Protein AF-A0A5K0YF70-F1 (afdb_monomer_lite)

Structure (mmCIF, N/CA/C/O backbone):
data_AF-A0A5K0YF70-F1
#
_entry.id   AF-A0A5K0YF70-F1
#
loop_
_atom_site.group_PDB
_atom_site.id
_atom_site.type_symbol
_atom_site.label_atom_id
_atom_site.label_alt_id
_atom_site.label_comp_id
_atom_site.label_asym_id
_atom_site.label_entity_id
_atom_site.label_seq_id
_atom_site.pdbx_PDB_ins_code
_atom_site.Cartn_x
_atom_site.Cartn_y
_atom_site.Cartn_z
_atom_site.occupancy
_atom_site.B_iso_or_equiv
_atom_site.auth_seq_id
_atom_site.auth_comp_id
_atom_site.auth_asym_id
_atom_site.auth_atom_id
_atom_site.pdbx_PDB_model_num
ATOM 1 N N . PRO A 1 1 ? 53.504 -24.078 66.516 1.00 44.03 1 PRO A N 1
ATOM 2 C CA . PRO A 1 1 ? 52.427 -23.921 67.521 1.00 44.03 1 PRO A CA 1
ATOM 3 C C . PRO A 1 1 ? 51.133 -24.583 67.029 1.00 44.03 1 PRO A C 1
ATOM 5 O O . PRO A 1 1 ? 50.350 -24.009 66.281 1.00 44.03 1 PRO A O 1
ATOM 8 N N . SER A 1 2 ? 51.015 -25.853 67.391 1.00 37.25 2 SER A N 1
ATOM 9 C CA . SER A 1 2 ? 49.869 -26.746 67.250 1.00 37.25 2 SER A CA 1
ATOM 10 C C . SER A 1 2 ? 48.961 -26.683 68.490 1.00 37.25 2 SER A C 1
ATOM 12 O O . SER A 1 2 ? 49.403 -26.222 69.539 1.00 37.25 2 SER A O 1
ATOM 14 N N . SER A 1 3 ? 47.780 -27.304 68.371 1.00 40.88 3 SER A N 1
ATOM 15 C CA . SER A 1 3 ? 46.814 -27.699 69.422 1.00 40.88 3 SER A CA 1
ATOM 16 C C . SER A 1 3 ? 45.846 -26.617 69.921 1.00 40.88 3 SER A C 1
ATOM 18 O O . SER A 1 3 ? 46.266 -25.603 70.455 1.00 40.88 3 SER A O 1
ATOM 20 N N . ALA A 1 4 ? 44.540 -26.743 69.624 1.00 42.31 4 ALA A N 1
ATOM 21 C CA . ALA A 1 4 ? 43.529 -27.600 70.298 1.00 42.31 4 ALA A CA 1
ATOM 22 C C . ALA A 1 4 ? 43.023 -26.898 71.576 1.00 42.31 4 ALA A C 1
ATOM 24 O O . ALA A 1 4 ? 43.837 -26.495 72.391 1.00 42.31 4 ALA A O 1
ATOM 25 N N . ARG A 1 5 ? 41.730 -26.663 71.845 1.00 42.69 5 ARG A N 1
ATOM 26 C CA . ARG A 1 5 ? 40.559 -27.561 72.012 1.00 42.69 5 ARG A CA 1
ATOM 27 C C . ARG A 1 5 ? 39.463 -26.648 72.643 1.00 42.69 5 ARG A C 1
ATOM 29 O O . ARG A 1 5 ? 39.840 -25.744 73.377 1.00 42.69 5 ARG A O 1
ATOM 36 N N . ASN A 1 6 ? 38.152 -26.710 72.391 1.00 38.06 6 ASN A N 1
ATOM 37 C CA . ASN A 1 6 ? 37.151 -27.685 72.871 1.00 38.06 6 ASN A CA 1
ATOM 38 C C . ASN A 1 6 ? 35.741 -27.159 72.475 1.00 38.06 6 ASN A C 1
ATOM 40 O O . ASN A 1 6 ? 35.523 -25.954 72.555 1.00 38.06 6 ASN A O 1
ATOM 44 N N . SER A 1 7 ? 34.873 -28.001 71.884 1.00 41.41 7 SER A N 1
ATOM 45 C CA . SER A 1 7 ? 33.544 -28.493 72.358 1.00 41.41 7 SER A CA 1
ATOM 46 C C . SER A 1 7 ? 32.630 -27.464 73.061 1.00 41.41 7 SER A C 1
ATOM 48 O O . SER A 1 7 ? 33.101 -26.703 73.889 1.00 41.41 7 SER A O 1
ATOM 50 N N . VAL A 1 8 ? 31.324 -27.356 72.748 1.00 40.97 8 VAL A N 1
ATOM 51 C CA . VAL A 1 8 ? 30.220 -28.194 73.284 1.00 40.97 8 VAL A CA 1
ATOM 52 C C . VAL A 1 8 ? 28.929 -28.097 72.417 1.00 40.97 8 VAL A C 1
ATOM 54 O O . VAL A 1 8 ? 28.556 -27.023 71.965 1.00 40.97 8 VAL A O 1
ATOM 57 N N . SER A 1 9 ? 28.296 -29.262 72.228 1.00 39.53 9 SER A N 1
ATOM 58 C CA . SER A 1 9 ? 26.888 -29.691 72.023 1.00 39.53 9 SER A CA 1
ATOM 59 C C . SER A 1 9 ? 25.700 -28.749 71.665 1.00 39.53 9 SER A C 1
ATOM 61 O O . SER A 1 9 ? 25.534 -27.669 72.213 1.00 39.53 9 SER A O 1
ATOM 63 N N . SER A 1 10 ? 24.825 -29.320 70.812 1.00 42.44 10 SER A N 1
ATOM 64 C CA . SER A 1 10 ? 23.392 -29.138 70.410 1.00 42.44 10 SER A CA 1
ATOM 65 C C . SER A 1 10 ? 22.396 -28.523 71.440 1.00 42.44 10 SER A C 1
ATOM 67 O O . SER A 1 10 ? 22.766 -28.525 72.610 1.00 42.44 10 SER A O 1
ATOM 69 N N . PRO A 1 11 ? 21.120 -28.103 71.124 1.00 44.75 11 PRO A N 1
ATOM 70 C CA . PRO A 1 11 ? 20.150 -28.674 70.150 1.00 44.75 11 PRO A CA 1
ATOM 71 C C . PRO A 1 11 ? 19.134 -27.713 69.433 1.00 44.75 11 PRO A C 1
ATOM 73 O O . PRO A 1 11 ? 19.039 -26.520 69.691 1.00 44.75 11 PRO A O 1
ATOM 76 N N . ILE A 1 12 ? 18.369 -28.316 68.509 1.00 46.12 12 ILE A N 1
ATOM 77 C CA . ILE A 1 12 ? 16.980 -28.082 68.028 1.00 46.12 12 ILE A CA 1
ATOM 78 C C . ILE A 1 12 ? 16.164 -26.952 68.706 1.00 46.12 12 ILE A C 1
ATOM 80 O O . ILE A 1 12 ? 16.002 -26.988 69.917 1.00 46.12 12 ILE A O 1
ATOM 84 N N . ILE A 1 13 ? 15.523 -26.068 67.915 1.00 39.22 13 ILE A N 1
ATOM 85 C CA . ILE A 1 13 ? 14.089 -25.669 68.003 1.00 39.22 13 ILE A CA 1
ATOM 86 C C . ILE A 1 13 ? 13.759 -24.623 66.924 1.00 39.22 13 ILE A C 1
ATOM 88 O O . ILE A 1 13 ? 14.478 -23.649 66.714 1.00 39.22 13 ILE A O 1
ATOM 92 N N . GLY A 1 14 ? 12.665 -24.879 66.203 1.00 46.25 14 GLY A N 1
ATOM 93 C CA . GLY A 1 14 ? 12.257 -24.153 65.012 1.00 46.25 14 GLY A CA 1
ATOM 94 C C . GLY A 1 14 ? 11.753 -22.732 65.248 1.00 46.25 14 GLY A C 1
ATOM 95 O O . GLY A 1 14 ? 11.177 -22.390 66.278 1.00 46.25 14 GLY A O 1
ATOM 96 N N . ARG A 1 15 ? 11.884 -21.928 64.195 1.00 37.94 15 ARG A N 1
ATOM 97 C CA . ARG A 1 15 ? 11.028 -20.773 63.957 1.00 37.94 15 ARG A CA 1
ATOM 98 C C . ARG A 1 15 ? 10.419 -20.912 62.576 1.00 37.94 15 ARG A C 1
ATOM 100 O O . ARG A 1 15 ? 11.061 -20.692 61.557 1.00 37.94 15 ARG A O 1
ATOM 107 N N . ASN A 1 16 ? 9.159 -21.320 62.591 1.00 45.44 16 ASN A N 1
ATOM 108 C CA . ASN A 1 16 ? 8.239 -21.138 61.491 1.00 45.44 16 ASN A CA 1
ATOM 109 C C . ASN A 1 16 ? 8.025 -19.622 61.354 1.00 45.44 16 ASN A C 1
ATOM 111 O O . ASN A 1 16 ? 7.429 -19.003 62.236 1.00 45.44 16 ASN A O 1
ATOM 115 N N . SER A 1 17 ? 8.567 -19.005 60.309 1.00 41.03 17 SER A N 1
ATOM 116 C CA . SER A 1 17 ? 8.319 -17.599 59.988 1.00 41.03 17 SER A CA 1
ATOM 117 C C . SER A 1 17 ? 7.770 -17.504 58.573 1.00 41.03 17 SER A C 1
ATOM 119 O O . SER A 1 17 ? 8.506 -17.353 57.600 1.00 41.03 17 SER A O 1
ATOM 121 N N . SER A 1 18 ? 6.445 -17.612 58.496 1.00 49.16 18 SER A N 1
ATOM 122 C CA . SER A 1 18 ? 5.628 -17.106 57.402 1.00 49.16 18 SER A CA 1
ATOM 123 C C . SER A 1 18 ? 5.799 -15.597 57.300 1.00 49.16 18 SER A C 1
ATOM 125 O O . SER A 1 18 ? 5.244 -14.901 58.136 1.00 49.16 18 SER A O 1
ATOM 127 N N . TYR A 1 19 ? 6.495 -15.097 56.280 1.00 40.12 19 TYR A N 1
ATOM 128 C CA . TYR A 1 19 ? 6.258 -13.757 55.733 1.00 40.12 19 TYR A CA 1
ATOM 129 C C . TYR A 1 19 ? 6.660 -13.712 54.253 1.00 40.12 19 TYR A C 1
ATOM 131 O O . TYR A 1 19 ? 7.810 -13.947 53.899 1.00 40.12 19 TYR A O 1
ATOM 139 N N . GLY A 1 20 ? 5.682 -13.381 53.405 1.00 39.47 20 GLY A N 1
ATOM 140 C CA . GLY A 1 20 ? 5.889 -12.633 52.165 1.00 39.47 20 GLY A CA 1
ATOM 141 C C . GLY A 1 20 ? 6.470 -13.383 50.967 1.00 39.47 20 GLY A C 1
ATOM 142 O O . GLY A 1 20 ? 7.638 -13.211 50.635 1.00 39.47 20 GLY A O 1
ATOM 143 N N . ARG A 1 21 ? 5.624 -14.093 50.208 1.00 36.75 21 ARG A N 1
ATOM 144 C CA . ARG A 1 21 ? 5.856 -14.247 48.762 1.00 36.75 21 ARG A CA 1
ATOM 145 C C . ARG A 1 21 ? 5.046 -13.193 48.015 1.00 36.75 21 ARG A C 1
ATOM 147 O O . ARG A 1 21 ? 3.825 -13.281 47.951 1.00 36.75 21 ARG A O 1
ATOM 154 N N . SER A 1 22 ? 5.740 -12.203 47.465 1.00 38.59 22 SER A N 1
ATOM 155 C CA . SER A 1 22 ? 5.220 -11.317 46.424 1.00 38.59 22 SER A CA 1
ATOM 156 C C . SER A 1 22 ? 5.104 -12.091 45.091 1.00 38.59 22 SER A C 1
ATOM 158 O O . SER A 1 22 ? 5.961 -12.934 44.818 1.00 38.59 22 SER A O 1
ATOM 160 N N . PRO A 1 23 ? 4.091 -11.843 44.233 1.00 41.72 23 PRO A N 1
ATOM 161 C CA . PRO A 1 23 ? 3.900 -12.622 42.998 1.00 41.72 23 PRO A CA 1
ATOM 162 C C . PRO A 1 23 ? 4.756 -12.160 41.805 1.00 41.72 23 PRO A C 1
ATOM 164 O O . PRO A 1 23 ? 4.658 -12.723 40.719 1.00 41.72 23 PRO A O 1
ATOM 167 N N . TYR A 1 24 ? 5.591 -11.134 41.966 1.00 43.56 24 TYR A N 1
ATOM 168 C CA . TYR A 1 24 ? 6.266 -10.463 40.852 1.00 43.56 24 TYR A CA 1
ATOM 169 C C . TYR A 1 24 ? 7.744 -10.847 40.739 1.00 43.56 24 TYR A C 1
ATOM 171 O O . TYR A 1 24 ? 8.619 -10.006 40.915 1.00 43.56 24 TYR A O 1
ATOM 179 N N . SER A 1 25 ? 8.047 -12.110 40.433 1.00 46.12 25 SER A N 1
ATOM 180 C CA . SER A 1 25 ? 9.400 -12.490 39.989 1.00 46.12 25 SER A CA 1
ATOM 181 C C . SER A 1 25 ? 9.461 -13.861 39.313 1.00 46.12 25 SER A C 1
ATOM 183 O O . SER A 1 25 ? 10.073 -14.790 39.824 1.00 46.12 25 SER A O 1
ATOM 185 N N . ARG A 1 26 ? 8.888 -13.997 38.111 1.00 40.72 26 ARG A N 1
ATOM 186 C CA . ARG A 1 26 ? 9.391 -14.979 37.130 1.00 40.72 26 ARG A CA 1
ATOM 187 C C . ARG A 1 26 ? 9.328 -14.417 35.716 1.00 40.72 26 ARG A C 1
ATOM 189 O O . ARG A 1 26 ? 8.400 -14.671 34.957 1.00 40.72 26 ARG A O 1
ATOM 196 N N . ARG A 1 27 ? 10.357 -13.647 35.373 1.00 46.53 27 ARG A N 1
ATOM 197 C CA . ARG A 1 27 ? 10.817 -13.451 33.997 1.00 46.53 27 ARG A CA 1
ATOM 198 C C . ARG A 1 27 ? 12.292 -13.855 33.952 1.00 46.53 27 ARG A C 1
ATOM 200 O O . ARG A 1 27 ? 13.049 -13.419 34.809 1.00 46.53 27 ARG A O 1
ATOM 207 N N . LEU A 1 28 ? 12.632 -14.625 32.918 1.00 46.00 28 LEU A N 1
ATOM 208 C CA . LEU A 1 28 ? 13.968 -15.018 32.449 1.00 46.00 28 LEU A CA 1
ATOM 209 C C . LEU A 1 28 ? 14.767 -16.048 33.269 1.00 46.00 28 LEU A C 1
ATOM 211 O O . LEU A 1 28 ? 15.619 -15.695 34.073 1.00 46.00 28 LEU A O 1
ATOM 215 N N . SER A 1 29 ? 14.544 -17.315 32.920 1.00 42.62 29 SER A N 1
ATOM 216 C CA . SER A 1 29 ? 15.520 -18.413 32.768 1.00 42.62 29 SER A CA 1
ATOM 217 C C . SER A 1 29 ? 14.655 -19.631 32.401 1.00 42.62 29 SER A C 1
ATOM 219 O O . SER A 1 29 ? 13.794 -20.008 33.186 1.00 42.62 29 SER A O 1
ATOM 221 N N . ASP A 1 30 ? 14.608 -20.112 31.161 1.00 37.19 30 ASP A N 1
ATOM 222 C CA . ASP A 1 30 ? 15.697 -20.867 30.555 1.00 37.19 30 ASP A CA 1
ATOM 223 C C . ASP A 1 30 ? 15.666 -20.762 29.023 1.00 37.19 30 ASP A C 1
ATOM 225 O O . ASP A 1 30 ? 14.691 -21.120 28.364 1.00 37.19 30 ASP A O 1
ATOM 229 N N . PHE A 1 31 ? 16.776 -20.294 28.455 1.00 41.00 31 PHE A N 1
ATOM 230 C CA . PHE A 1 31 ? 17.187 -20.697 27.117 1.00 41.00 31 PHE A CA 1
ATOM 231 C C . PHE A 1 31 ? 17.739 -22.120 27.238 1.00 41.00 31 PHE A C 1
ATOM 233 O O . PHE A 1 31 ? 18.811 -22.316 27.806 1.00 41.00 31 PHE A O 1
ATOM 240 N N . SER A 1 32 ? 17.026 -23.103 26.696 1.00 32.50 32 SER A N 1
ATOM 241 C CA . SER A 1 32 ? 17.567 -24.434 26.431 1.00 32.50 32 SER A CA 1
ATOM 242 C C . SER A 1 32 ? 17.255 -24.787 24.979 1.00 32.50 32 SER A C 1
ATOM 244 O O . SER A 1 32 ? 16.101 -24.954 24.590 1.00 32.50 32 SER A O 1
ATOM 246 N N . ASN A 1 33 ? 18.312 -24.789 24.165 1.00 41.94 33 ASN A N 1
ATOM 247 C CA . ASN A 1 33 ? 18.344 -25.459 22.873 1.00 41.94 33 ASN A CA 1
ATOM 248 C C . ASN A 1 33 ? 18.494 -26.969 23.117 1.00 41.94 33 ASN A C 1
ATOM 250 O O . ASN A 1 33 ? 19.128 -27.355 24.095 1.00 41.94 33 ASN A O 1
ATOM 254 N N . SER A 1 34 ? 17.964 -27.752 22.172 1.00 42.25 34 SER A N 1
ATOM 255 C CA . SER A 1 34 ? 18.027 -29.217 22.022 1.00 42.25 34 SER A CA 1
ATOM 256 C C . SER A 1 34 ? 17.306 -30.063 23.076 1.00 42.25 34 SER A C 1
ATOM 258 O O . SER A 1 34 ? 17.827 -30.274 24.160 1.00 42.25 34 SER A O 1
ATOM 260 N N . ASP A 1 35 ? 16.137 -30.594 22.694 1.00 32.22 35 ASP A N 1
ATOM 261 C CA . ASP A 1 35 ? 15.922 -32.047 22.571 1.00 32.22 35 ASP A CA 1
ATOM 262 C C . ASP A 1 35 ? 14.612 -32.326 21.808 1.00 32.22 35 ASP A C 1
ATOM 264 O O . ASP A 1 35 ? 13.512 -32.377 22.359 1.00 32.22 35 ASP A O 1
ATOM 268 N N . PHE A 1 36 ? 14.728 -32.488 20.486 1.00 33.66 36 PHE A N 1
ATOM 269 C CA . PHE A 1 36 ? 13.655 -33.013 19.641 1.00 33.66 36 PHE A CA 1
ATOM 270 C C . PHE A 1 36 ? 13.675 -34.542 19.739 1.00 33.66 36 PHE A C 1
ATOM 272 O O . PHE A 1 36 ? 14.370 -35.219 18.982 1.00 33.66 36 PHE A O 1
ATOM 279 N N . SER A 1 37 ? 12.933 -35.089 20.702 1.00 36.97 37 SER A N 1
ATOM 280 C CA . SER A 1 37 ? 12.589 -36.510 20.698 1.00 36.97 37 SER A CA 1
ATOM 281 C C . SER A 1 37 ? 11.405 -36.725 19.753 1.00 36.97 37 SER A C 1
ATOM 283 O O . SER A 1 37 ? 10.310 -36.200 19.940 1.00 36.97 37 SER A O 1
ATOM 285 N N . LEU A 1 38 ? 11.659 -37.460 18.673 1.00 37.06 38 LEU A N 1
ATOM 286 C CA . LEU A 1 38 ? 10.683 -37.777 17.639 1.00 37.06 38 LEU A CA 1
ATOM 287 C C . LEU A 1 38 ? 9.937 -39.055 18.053 1.00 37.06 38 LEU A C 1
ATOM 289 O O . LEU A 1 38 ? 10.333 -40.159 17.687 1.00 37.06 38 LEU A O 1
ATOM 293 N N . SER A 1 39 ? 8.862 -38.914 18.830 1.00 34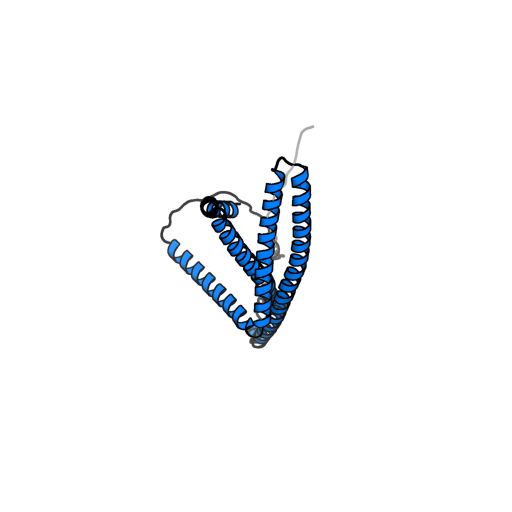.66 39 SER A N 1
ATOM 294 C CA . SER A 1 39 ? 7.859 -39.971 19.000 1.00 34.66 39 SER A CA 1
ATOM 295 C C . SER A 1 39 ? 6.735 -39.755 17.983 1.00 34.66 39 SER A C 1
ATOM 297 O O . SER A 1 39 ? 5.940 -38.821 18.094 1.00 34.66 39 SER A O 1
ATOM 299 N N . ILE A 1 40 ? 6.707 -40.599 16.947 1.00 44.28 40 ILE A N 1
ATOM 300 C CA . ILE A 1 40 ? 5.610 -40.680 15.973 1.00 44.28 40 ILE A CA 1
ATOM 301 C C . ILE A 1 40 ? 4.359 -41.173 16.705 1.00 44.28 40 ILE A C 1
ATOM 303 O O . ILE A 1 40 ? 4.155 -42.372 16.857 1.00 44.28 40 ILE A O 1
ATOM 307 N N . ASP A 1 41 ? 3.510 -40.235 17.120 1.00 35.00 41 ASP A N 1
ATOM 308 C CA . ASP A 1 41 ? 2.117 -40.497 17.477 1.00 35.00 41 ASP A CA 1
ATOM 309 C C . ASP A 1 41 ? 1.220 -39.993 16.341 1.00 35.00 41 ASP A C 1
ATOM 311 O O . ASP A 1 41 ? 0.818 -38.827 16.265 1.00 35.00 41 ASP A O 1
ATOM 315 N N . ALA A 1 42 ? 0.896 -40.905 15.423 1.00 42.91 42 ALA A N 1
ATOM 316 C CA . ALA A 1 42 ? 0.103 -40.672 14.214 1.00 42.91 42 ALA A CA 1
ATOM 317 C C . ALA A 1 42 ? -1.390 -40.345 14.469 1.00 42.91 42 ALA A C 1
ATOM 319 O O . ALA A 1 42 ? -2.207 -40.438 13.555 1.00 42.91 42 ALA A O 1
ATOM 320 N N . TYR A 1 43 ? -1.768 -39.933 15.684 1.00 40.25 43 TYR A N 1
ATOM 321 C CA . TYR A 1 43 ? -3.160 -39.659 16.063 1.00 40.25 43 TYR A CA 1
ATOM 322 C C . TYR A 1 43 ? -3.467 -38.169 16.327 1.00 40.25 43 TYR A C 1
ATOM 324 O O . TYR A 1 43 ? -4.632 -37.791 16.433 1.00 40.25 43 TYR A O 1
ATOM 332 N N . SER A 1 44 ? -2.458 -37.284 16.367 1.00 40.62 44 SER A N 1
ATOM 333 C CA . SER A 1 44 ? -2.649 -35.858 16.722 1.00 40.62 44 SER A CA 1
ATOM 334 C C . SER A 1 44 ? -2.825 -34.894 15.524 1.00 40.62 44 SER A C 1
ATOM 336 O O . SER A 1 44 ? -3.261 -33.753 15.682 1.00 40.62 44 SER A O 1
ATOM 338 N N . SER A 1 45 ? -2.574 -35.340 14.285 1.00 43.00 45 SER A N 1
ATOM 339 C CA . SER A 1 45 ? -2.591 -34.462 13.091 1.00 43.00 45 SER A CA 1
ATOM 340 C C . SER A 1 45 ? -3.999 -33.996 12.657 1.00 43.00 45 SER A C 1
ATOM 342 O O . SER A 1 45 ? -4.151 -32.974 11.980 1.00 43.00 45 SER A O 1
ATOM 344 N N . TYR A 1 46 ? -5.059 -34.688 13.091 1.00 44.91 46 TYR A N 1
ATOM 345 C CA . TYR A 1 46 ? -6.437 -34.322 12.735 1.00 44.91 46 TYR A CA 1
ATOM 346 C C . TYR A 1 46 ? -6.981 -33.137 13.555 1.00 44.91 46 TYR A C 1
ATOM 348 O O . TYR A 1 46 ? -7.726 -32.308 13.029 1.00 44.91 46 TYR A O 1
ATOM 356 N N . ASN A 1 47 ? -6.585 -33.018 14.829 1.00 48.62 47 ASN A N 1
ATOM 357 C CA . ASN A 1 47 ? -7.077 -31.959 15.718 1.00 48.62 47 ASN A CA 1
ATOM 358 C C . ASN A 1 47 ? -6.312 -30.639 15.567 1.00 48.62 47 ASN A C 1
ATOM 360 O O . ASN A 1 47 ? -6.916 -29.579 15.742 1.00 48.62 47 ASN A O 1
ATOM 364 N N . TYR A 1 48 ? -5.038 -30.674 15.165 1.00 49.47 48 TYR A N 1
ATOM 365 C CA . TYR A 1 48 ? -4.260 -29.457 14.911 1.00 49.47 48 TYR A CA 1
ATOM 366 C C . TYR A 1 48 ? -4.831 -28.672 13.719 1.00 49.47 48 TYR A C 1
ATOM 368 O O . TYR A 1 48 ? -5.258 -27.528 13.863 1.00 49.47 48 TYR A O 1
ATOM 376 N N . ASN A 1 49 ? -5.017 -29.353 12.581 1.00 53.25 49 ASN A N 1
ATOM 377 C CA . ASN A 1 49 ? -5.597 -28.768 11.368 1.00 53.25 49 ASN A CA 1
ATOM 378 C C . ASN A 1 49 ? -7.027 -28.234 11.567 1.00 53.25 49 ASN A C 1
ATOM 380 O O . ASN A 1 49 ? -7.428 -27.268 10.917 1.00 53.25 49 ASN A O 1
ATOM 384 N N . ARG A 1 50 ? -7.830 -28.860 12.439 1.00 50.91 50 ARG A N 1
ATOM 385 C CA . ARG A 1 50 ? -9.200 -28.409 12.729 1.00 50.91 50 ARG A CA 1
ATOM 386 C C . ARG A 1 50 ? -9.213 -27.186 13.646 1.00 50.91 50 ARG A C 1
ATOM 388 O O . ARG A 1 50 ? -9.962 -26.256 13.370 1.00 50.91 50 ARG A O 1
ATOM 395 N N . THR A 1 51 ? -8.380 -27.163 14.684 1.00 57.06 51 THR A N 1
ATOM 396 C CA . THR A 1 51 ? -8.306 -26.044 15.639 1.00 57.06 51 THR A CA 1
ATOM 397 C C . THR A 1 51 ? -7.728 -24.789 14.979 1.00 57.06 51 THR A C 1
ATOM 399 O O . THR A 1 51 ? -8.283 -23.706 15.141 1.00 57.06 51 THR A O 1
ATOM 402 N N . GLU A 1 52 ? -6.703 -24.940 14.135 1.00 58.22 52 GLU A N 1
ATOM 403 C CA . GLU A 1 52 ? -6.100 -23.837 13.376 1.00 58.22 52 GLU A CA 1
ATOM 404 C C . GLU A 1 52 ? -7.072 -23.261 12.330 1.00 58.22 52 GLU A C 1
ATOM 406 O O . GLU A 1 52 ? -7.242 -22.045 12.229 1.00 58.22 52 GLU A O 1
ATOM 411 N N . ARG A 1 53 ? -7.818 -24.122 11.614 1.00 55.84 53 ARG A N 1
ATOM 412 C CA . ARG A 1 53 ? -8.872 -23.661 10.691 1.00 55.84 53 ARG A CA 1
ATOM 413 C C . ARG A 1 53 ? -10.035 -22.967 11.402 1.00 55.84 53 ARG A C 1
ATOM 415 O O . ARG A 1 53 ? -10.605 -22.046 10.819 1.00 55.84 53 ARG A O 1
ATOM 422 N N . ILE A 1 54 ? -10.415 -23.396 12.610 1.00 58.81 54 ILE A N 1
ATOM 423 C CA . ILE A 1 54 ? -11.475 -22.736 13.394 1.00 58.81 54 ILE A CA 1
ATOM 424 C C . ILE A 1 54 ? -10.991 -21.356 13.860 1.00 58.81 54 ILE A C 1
ATOM 426 O O . ILE A 1 54 ? -11.678 -20.370 13.605 1.00 58.81 54 ILE A O 1
ATOM 430 N N . ALA A 1 55 ? -9.778 -21.263 14.414 1.00 57.72 55 ALA A N 1
ATOM 431 C CA . ALA A 1 55 ? -9.182 -19.997 14.841 1.00 57.72 55 ALA A CA 1
ATOM 432 C C . ALA A 1 55 ? -9.020 -19.002 13.677 1.00 57.72 55 ALA A C 1
ATOM 434 O O . ALA A 1 55 ? -9.414 -17.842 13.793 1.00 57.72 55 ALA A O 1
ATOM 435 N N . PHE A 1 56 ? -8.531 -19.460 12.517 1.00 54.94 56 PHE A N 1
ATOM 436 C CA . PHE A 1 56 ? -8.414 -18.623 11.321 1.00 54.94 56 PHE A CA 1
ATOM 437 C C . PHE A 1 56 ? -9.779 -18.145 10.816 1.00 54.94 56 PHE A C 1
ATOM 439 O O . PHE A 1 56 ? -9.927 -16.988 10.430 1.00 54.94 56 PHE A O 1
ATOM 446 N N . LYS A 1 57 ? -10.798 -19.015 10.822 1.00 55.94 57 LYS A N 1
ATOM 447 C CA . LYS A 1 57 ? -12.145 -18.666 10.354 1.00 55.94 57 LYS A CA 1
ATOM 448 C C . LYS A 1 57 ? -12.839 -17.678 11.295 1.00 55.94 57 LYS A C 1
ATOM 450 O O . LYS A 1 57 ? -13.479 -16.749 10.802 1.00 55.94 57 LYS A O 1
ATOM 455 N N . ASP A 1 58 ? -12.670 -17.822 12.607 1.00 60.56 58 ASP A N 1
ATOM 456 C CA . ASP A 1 58 ? -13.190 -16.868 13.592 1.00 60.56 58 ASP A CA 1
ATOM 457 C C . ASP A 1 58 ? -12.473 -15.516 13.492 1.00 60.56 58 ASP A C 1
ATOM 459 O O . ASP A 1 58 ? -13.118 -14.463 13.492 1.00 60.56 58 ASP A O 1
ATOM 463 N N . GLN A 1 59 ? -11.155 -15.527 13.283 1.00 59.56 59 GLN A N 1
ATOM 464 C CA . GLN A 1 59 ? -10.370 -14.312 13.082 1.00 59.56 59 GLN A CA 1
ATOM 465 C C . GLN A 1 59 ? -10.714 -13.613 11.756 1.00 59.56 59 GLN A C 1
ATOM 467 O O . GLN A 1 59 ? -10.949 -12.404 11.745 1.00 59.56 59 GLN A O 1
ATOM 472 N N . ALA A 1 60 ? -10.841 -14.355 10.651 1.00 54.97 60 ALA A N 1
ATOM 473 C CA . ALA A 1 60 ? -11.234 -13.831 9.341 1.00 54.97 60 ALA A CA 1
ATOM 474 C C . ALA A 1 60 ? -12.675 -13.296 9.332 1.00 54.97 60 ALA A C 1
ATOM 476 O O . ALA A 1 60 ? -12.936 -12.243 8.749 1.00 54.97 60 ALA A O 1
ATOM 477 N N . SER A 1 61 ? -13.599 -13.978 10.019 1.00 57.34 61 SER A N 1
ATOM 478 C CA . SER A 1 61 ? -14.969 -13.503 10.251 1.00 57.34 61 SER A CA 1
ATOM 479 C C . SER A 1 61 ? -14.972 -12.193 11.044 1.00 57.34 61 SER A C 1
ATOM 481 O O . SER A 1 61 ? -15.697 -11.261 10.695 1.00 57.34 61 SER A O 1
ATOM 483 N N . SER A 1 62 ? -14.100 -12.068 12.052 1.00 67.50 62 SER A N 1
ATOM 484 C CA . SER A 1 62 ? -13.949 -10.844 12.842 1.00 67.50 62 SER A CA 1
ATOM 485 C C . SER A 1 62 ? -13.403 -9.678 12.007 1.00 67.50 62 SER A C 1
ATOM 487 O O . SER A 1 62 ? -13.992 -8.598 12.014 1.00 67.50 62 SER A O 1
ATOM 489 N N . PHE A 1 63 ? -12.364 -9.900 11.194 1.00 64.81 63 PHE A N 1
ATOM 490 C CA . PHE A 1 63 ? -11.830 -8.889 10.271 1.00 64.81 63 PHE A CA 1
ATOM 491 C C . PHE A 1 63 ? -12.862 -8.441 9.234 1.00 64.81 63 PHE A C 1
ATOM 493 O O . PHE A 1 63 ? -13.065 -7.243 9.044 1.00 64.81 63 PHE A O 1
ATOM 500 N N . TRP A 1 64 ? -13.576 -9.379 8.608 1.00 63.91 64 TRP A N 1
ATOM 501 C CA . TRP A 1 64 ? -14.650 -9.045 7.671 1.00 63.91 64 TRP A CA 1
ATOM 502 C C . TRP A 1 64 ? -15.794 -8.294 8.343 1.00 63.91 64 TRP A C 1
ATOM 504 O O . TRP A 1 64 ? -16.371 -7.383 7.750 1.00 63.91 64 TRP A O 1
ATOM 514 N N . ARG A 1 65 ? -16.111 -8.630 9.595 1.00 68.38 65 ARG A N 1
ATOM 515 C CA . ARG A 1 65 ? -17.117 -7.918 10.383 1.00 68.38 65 ARG A CA 1
ATOM 516 C C . ARG A 1 65 ? -16.671 -6.488 10.701 1.00 68.38 65 ARG A C 1
ATOM 518 O O . ARG A 1 65 ? -17.492 -5.582 10.585 1.00 68.38 65 ARG A O 1
ATOM 525 N N . LEU A 1 66 ? -15.391 -6.270 11.008 1.00 66.56 66 LEU A N 1
ATOM 526 C CA . LEU A 1 66 ? -14.805 -4.938 11.214 1.00 66.56 66 LEU A CA 1
ATOM 527 C C . LEU A 1 66 ? -14.785 -4.108 9.920 1.00 66.56 66 LEU A C 1
ATOM 529 O O . LEU A 1 66 ? -15.184 -2.946 9.932 1.00 66.56 66 LEU A O 1
ATOM 533 N N . VAL A 1 67 ? -14.415 -4.713 8.788 1.00 65.00 67 VAL A N 1
ATOM 534 C CA . VAL A 1 67 ? -14.469 -4.066 7.463 1.00 65.00 67 VAL A CA 1
ATOM 535 C C . VAL A 1 67 ? -15.909 -3.707 7.093 1.00 65.00 67 VAL A C 1
ATOM 537 O O . VAL A 1 67 ? -16.179 -2.597 6.640 1.00 65.00 67 VAL A O 1
ATOM 540 N N . LYS A 1 68 ? -16.868 -4.599 7.361 1.00 65.38 68 LYS A N 1
ATOM 541 C CA . LYS A 1 68 ? -18.296 -4.350 7.122 1.00 65.38 68 LYS A CA 1
ATOM 542 C C . LYS A 1 68 ? -18.859 -3.245 8.026 1.00 65.38 68 LYS A C 1
ATOM 544 O O . LYS A 1 68 ? -19.769 -2.533 7.613 1.00 65.38 68 LYS A O 1
ATOM 549 N N . MET A 1 69 ? -18.297 -3.041 9.219 1.00 62.28 69 MET A N 1
ATOM 550 C CA . MET A 1 69 ? -18.612 -1.888 10.078 1.00 62.28 69 MET A CA 1
ATOM 551 C C . MET A 1 69 ? -18.056 -0.557 9.543 1.00 62.28 69 MET A C 1
ATOM 553 O O . MET A 1 69 ? -18.526 0.501 9.961 1.00 62.28 69 MET A O 1
ATOM 557 N N . ASN A 1 70 ? -17.116 -0.601 8.595 1.00 64.25 70 ASN A N 1
ATOM 558 C CA . ASN A 1 70 ? -16.556 0.564 7.906 1.00 64.25 70 ASN A CA 1
ATOM 559 C C . ASN A 1 70 ? -17.327 0.946 6.617 1.00 64.25 70 ASN A C 1
ATOM 561 O O . ASN A 1 70 ? -16.977 1.898 5.923 1.00 64.25 70 ASN A O 1
ATOM 565 N N . ALA A 1 71 ? -18.439 0.256 6.322 1.00 58.84 71 ALA A N 1
ATOM 566 C CA . ALA A 1 71 ? -19.307 0.524 5.172 1.00 58.84 71 ALA A CA 1
ATOM 567 C C . ALA A 1 71 ? -19.756 1.992 4.966 1.00 58.84 71 ALA A C 1
ATOM 569 O O . ALA A 1 71 ? -19.871 2.386 3.807 1.00 58.84 71 ALA A O 1
ATOM 570 N N . PRO A 1 72 ? -20.002 2.838 5.990 1.00 64.50 72 PRO A N 1
ATOM 571 C CA . PRO A 1 72 ? -20.425 4.221 5.736 1.00 64.50 72 PRO A CA 1
ATOM 572 C C . PRO A 1 72 ? -19.323 5.122 5.144 1.00 64.50 72 PRO A C 1
ATOM 574 O O . PRO A 1 72 ? -19.644 6.174 4.599 1.00 64.50 72 PRO A O 1
ATOM 577 N N . GLU A 1 73 ? -18.047 4.718 5.180 1.00 71.81 73 GLU A N 1
ATOM 578 C CA . GLU A 1 73 ? -16.906 5.505 4.669 1.00 71.81 73 GLU A CA 1
ATOM 579 C C . GLU A 1 73 ? -16.198 4.853 3.478 1.00 71.81 73 GLU A C 1
ATOM 581 O O . GLU A 1 73 ? -15.072 5.206 3.123 1.00 71.81 73 GLU A O 1
ATOM 586 N N . TRP A 1 74 ? -16.897 3.947 2.791 1.00 75.75 74 TRP A N 1
ATOM 587 C CA . TRP A 1 74 ? -16.373 3.207 1.641 1.00 75.75 74 TRP A CA 1
ATOM 588 C C . TRP A 1 74 ? -15.765 4.108 0.554 1.00 75.75 74 TRP A C 1
ATOM 590 O O . TRP A 1 74 ? -14.840 3.693 -0.134 1.00 75.75 74 TRP A O 1
ATOM 600 N N . ARG A 1 75 ? -16.236 5.356 0.421 1.00 79.81 75 ARG A N 1
ATOM 601 C CA . ARG A 1 75 ? -15.713 6.336 -0.545 1.00 79.81 75 ARG A CA 1
ATOM 602 C C . ARG A 1 75 ? -14.273 6.752 -0.236 1.00 79.81 75 ARG A C 1
ATOM 604 O O . ARG A 1 75 ? -13.467 6.844 -1.156 1.00 79.81 75 ARG A O 1
ATOM 611 N N . PHE A 1 76 ? -13.945 6.979 1.036 1.00 83.06 76 PHE A N 1
ATOM 612 C CA . PHE A 1 76 ? -12.588 7.336 1.458 1.00 83.06 76 PHE A CA 1
ATOM 613 C C . PHE A 1 76 ? -11.656 6.129 1.392 1.00 83.06 76 PHE A C 1
ATOM 615 O O . PHE A 1 76 ? -10.530 6.259 0.922 1.00 83.06 76 PHE A O 1
ATOM 622 N N . ALA A 1 77 ? -12.156 4.943 1.752 1.00 82.19 77 ALA A N 1
ATOM 623 C CA . ALA A 1 77 ? -11.417 3.695 1.579 1.00 82.19 77 ALA A CA 1
ATOM 624 C C . ALA A 1 77 ? -11.119 3.406 0.096 1.00 82.19 77 ALA A C 1
ATOM 626 O O . ALA A 1 77 ? -10.014 2.997 -0.248 1.00 82.19 77 ALA A O 1
ATOM 627 N N . LEU A 1 78 ? -12.072 3.678 -0.804 1.00 85.44 78 LEU A N 1
ATOM 628 C CA . LEU A 1 78 ? -11.873 3.524 -2.245 1.00 85.44 78 LEU A CA 1
ATOM 629 C C . LEU A 1 78 ? -10.832 4.522 -2.760 1.00 85.44 78 LEU A C 1
ATOM 631 O O . LEU A 1 78 ? -9.908 4.131 -3.468 1.00 85.44 78 LEU A O 1
ATOM 635 N N . LEU A 1 79 ? -10.916 5.788 -2.355 1.00 86.94 79 LEU A N 1
ATOM 636 C CA . LEU A 1 79 ? -9.934 6.794 -2.753 1.00 86.94 79 LEU A CA 1
ATOM 637 C C . LEU A 1 79 ? -8.523 6.466 -2.230 1.00 86.94 79 LEU A C 1
ATOM 639 O O . LEU A 1 79 ? -7.553 6.556 -2.983 1.00 86.94 79 LEU A O 1
ATOM 643 N N . GLY A 1 80 ? -8.420 5.991 -0.985 1.00 86.81 80 GLY A N 1
ATOM 644 C CA . GLY A 1 80 ? -7.181 5.466 -0.409 1.00 86.81 80 GLY A CA 1
ATOM 645 C C . GLY A 1 80 ? -6.643 4.260 -1.181 1.00 86.81 80 GLY A C 1
ATOM 646 O O . GLY A 1 80 ? -5.449 4.199 -1.459 1.00 86.81 80 GLY A O 1
ATOM 647 N N . SER A 1 81 ? -7.513 3.339 -1.609 1.00 88.38 81 SER A N 1
ATOM 648 C CA . SER A 1 81 ? -7.114 2.162 -2.394 1.00 88.38 81 SER A CA 1
ATOM 649 C C . SER A 1 81 ? -6.550 2.520 -3.771 1.00 88.38 81 SER A C 1
ATOM 651 O O . SER A 1 81 ? -5.551 1.941 -4.193 1.00 88.38 81 SER A O 1
ATOM 653 N N . VAL A 1 82 ? -7.122 3.524 -4.447 1.00 90.88 82 VAL A N 1
ATOM 654 C CA . VAL A 1 82 ? -6.579 4.045 -5.711 1.00 90.88 82 VAL A CA 1
ATOM 655 C C . VAL A 1 82 ? -5.193 4.649 -5.476 1.00 90.88 82 VAL A C 1
ATOM 657 O O . VAL A 1 82 ? -4.270 4.364 -6.238 1.00 90.88 82 VAL A O 1
ATOM 660 N N . GLY A 1 83 ? -5.017 5.407 -4.387 1.00 89.12 83 GLY A N 1
ATOM 661 C CA . GLY A 1 83 ? -3.708 5.915 -3.964 1.00 89.12 83 GLY A CA 1
ATOM 662 C C . GLY A 1 83 ? -2.682 4.799 -3.731 1.00 89.12 83 GLY A C 1
ATOM 663 O O . GLY A 1 83 ? -1.573 4.877 -4.257 1.00 89.12 83 GLY A O 1
ATOM 664 N N . SER A 1 84 ? -3.078 3.723 -3.044 1.00 91.12 84 SER A N 1
ATOM 665 C CA . SER A 1 84 ? -2.246 2.535 -2.795 1.00 91.12 84 SER A CA 1
ATOM 666 C C . SER A 1 84 ? -1.811 1.814 -4.060 1.00 91.12 84 SER A C 1
ATOM 668 O O . SER A 1 84 ? -0.645 1.429 -4.167 1.00 91.12 84 SER A O 1
ATOM 670 N N . ILE A 1 85 ? -2.699 1.695 -5.046 1.00 92.88 85 ILE A N 1
ATOM 671 C CA . ILE A 1 85 ? -2.355 1.113 -6.347 1.00 92.88 85 ILE A CA 1
ATOM 672 C C . ILE A 1 85 ? -1.331 1.991 -7.070 1.00 92.88 85 ILE A C 1
ATOM 674 O O . ILE A 1 85 ? -0.309 1.487 -7.531 1.00 92.88 85 ILE A O 1
ATOM 678 N N . VAL A 1 86 ? -1.564 3.307 -7.130 1.00 93.50 86 VAL A N 1
ATOM 679 C CA . VAL A 1 86 ? -0.636 4.249 -7.775 1.00 93.50 86 VAL A CA 1
ATOM 680 C C . VAL A 1 86 ? 0.729 4.216 -7.093 1.00 93.50 86 VAL A C 1
ATOM 682 O O . VAL A 1 86 ? 1.749 4.150 -7.774 1.00 93.50 86 VAL A O 1
ATOM 685 N N . CYS A 1 87 ? 0.771 4.199 -5.761 1.00 93.69 87 CYS A N 1
ATOM 686 C CA . CYS A 1 87 ? 2.023 4.149 -5.017 1.00 93.69 87 CYS A CA 1
ATOM 687 C C . CYS A 1 87 ? 2.786 2.829 -5.244 1.00 93.69 87 CYS A C 1
ATOM 689 O O . CYS A 1 87 ? 3.999 2.852 -5.463 1.00 93.69 87 CYS A O 1
ATOM 691 N N . GLY A 1 88 ? 2.083 1.690 -5.291 1.00 93.25 88 GLY A N 1
ATOM 692 C CA . GLY A 1 88 ? 2.674 0.397 -5.657 1.00 93.25 88 GLY A CA 1
ATOM 693 C C . GLY A 1 88 ? 3.261 0.401 -7.074 1.00 93.25 88 GLY A C 1
ATOM 694 O O . GLY A 1 88 ? 4.395 -0.035 -7.279 1.00 93.25 88 GLY A O 1
ATOM 695 N N . CYS A 1 89 ? 2.544 0.980 -8.042 1.00 93.38 89 CYS A N 1
ATOM 696 C CA . CYS A 1 89 ? 3.038 1.157 -9.410 1.00 93.38 89 CYS A CA 1
ATOM 697 C C . CYS A 1 89 ? 4.268 2.076 -9.474 1.00 93.38 89 CYS A C 1
ATOM 699 O O . CYS A 1 89 ? 5.226 1.760 -10.175 1.00 93.38 89 CYS A O 1
ATOM 701 N N . LEU A 1 90 ? 4.282 3.188 -8.731 1.00 94.12 90 LEU A N 1
ATOM 702 C CA . LEU A 1 90 ? 5.437 4.091 -8.666 1.00 94.12 90 LEU A CA 1
ATOM 703 C C . LEU A 1 90 ? 6.676 3.383 -8.100 1.00 94.12 90 LEU A C 1
ATOM 705 O O . LEU A 1 90 ? 7.771 3.581 -8.620 1.00 94.12 90 LEU A O 1
ATOM 709 N N . SER A 1 91 ? 6.511 2.513 -7.098 1.00 93.12 91 SER A N 1
ATOM 710 C CA . SER A 1 91 ? 7.608 1.701 -6.552 1.00 93.12 91 SER A CA 1
ATOM 711 C C . SER A 1 91 ? 8.190 0.730 -7.593 1.00 93.12 91 SER A C 1
ATOM 713 O O . SER A 1 91 ? 9.409 0.655 -7.759 1.00 93.12 91 SER A O 1
ATOM 715 N N . ALA A 1 92 ? 7.343 0.054 -8.378 1.00 93.69 92 ALA A N 1
ATOM 716 C CA . ALA A 1 92 ? 7.817 -0.790 -9.476 1.00 93.69 92 ALA A CA 1
ATOM 717 C C . ALA A 1 92 ? 8.501 0.011 -10.594 1.00 93.69 92 ALA A C 1
ATOM 719 O O . ALA A 1 92 ? 9.549 -0.394 -11.100 1.00 93.69 92 ALA A O 1
ATOM 720 N N . LEU A 1 93 ? 7.927 1.154 -10.980 1.00 93.31 93 LEU A N 1
ATOM 721 C CA . LEU A 1 93 ? 8.507 2.038 -11.993 1.00 93.31 93 LEU A CA 1
ATOM 722 C C . LEU A 1 93 ? 9.872 2.571 -11.553 1.00 93.31 93 LEU A C 1
ATOM 724 O O . LEU A 1 93 ? 10.787 2.633 -12.370 1.00 93.31 93 LEU A O 1
ATOM 728 N N . PHE A 1 94 ? 10.038 2.895 -10.270 1.00 94.00 94 PHE A N 1
ATOM 729 C CA . PHE A 1 94 ? 11.332 3.265 -9.706 1.00 94.00 94 PHE A CA 1
ATOM 730 C C . PHE A 1 94 ? 12.373 2.157 -9.908 1.00 94.00 94 PHE A C 1
ATOM 732 O O . PHE A 1 94 ? 13.456 2.419 -10.432 1.00 94.00 94 PHE A O 1
ATOM 739 N N . ALA A 1 95 ? 12.033 0.914 -9.552 1.00 93.62 95 ALA A N 1
ATOM 740 C CA . ALA A 1 95 ? 12.923 -0.231 -9.731 1.00 93.62 95 ALA A CA 1
ATOM 741 C C . ALA A 1 95 ? 13.283 -0.459 -11.211 1.00 93.62 95 ALA A C 1
ATOM 743 O O . ALA A 1 95 ? 14.443 -0.719 -11.537 1.00 93.62 95 ALA A O 1
ATOM 744 N N . TYR A 1 96 ? 12.314 -0.297 -12.117 1.00 92.38 96 TYR A N 1
ATOM 745 C CA . TYR A 1 96 ? 12.542 -0.391 -13.558 1.00 92.38 96 TYR A CA 1
ATOM 746 C C . TYR A 1 96 ? 13.493 0.700 -14.069 1.00 92.38 96 TYR A C 1
ATOM 748 O O . TYR A 1 96 ? 14.459 0.399 -14.767 1.00 92.38 96 TYR A O 1
ATOM 756 N N . VAL A 1 97 ? 13.265 1.963 -13.693 1.00 93.00 97 VAL A N 1
ATOM 757 C CA . VAL A 1 97 ? 14.140 3.082 -14.078 1.00 93.00 97 VAL A CA 1
ATOM 758 C C . VAL A 1 97 ? 15.558 2.859 -13.555 1.00 93.00 97 VAL A C 1
ATOM 760 O O . VAL A 1 97 ? 16.519 3.067 -14.292 1.00 93.00 97 VAL A O 1
ATOM 763 N N . LEU A 1 98 ? 15.703 2.379 -12.318 1.00 92.31 98 LEU A N 1
ATOM 764 C CA . LEU A 1 98 ? 17.007 2.059 -11.741 1.00 92.31 98 LEU A CA 1
ATOM 765 C C . LEU A 1 98 ? 17.722 0.943 -12.524 1.00 92.31 98 LEU A C 1
ATOM 767 O O . LEU A 1 98 ? 18.916 1.050 -12.803 1.00 92.31 98 LEU A O 1
ATOM 771 N N . SER A 1 99 ? 16.989 -0.095 -12.933 1.00 92.12 99 SER A N 1
ATOM 772 C CA . SER A 1 99 ? 17.514 -1.168 -13.784 1.00 92.12 99 SER A CA 1
ATOM 773 C C . SER A 1 99 ? 17.960 -0.648 -15.159 1.00 92.12 99 SER A C 1
ATOM 775 O O . SER A 1 99 ? 19.056 -0.974 -15.619 1.00 92.12 99 SER A O 1
ATOM 777 N N . ALA A 1 100 ? 17.171 0.230 -15.785 1.00 90.12 100 ALA A N 1
ATOM 778 C CA . ALA A 1 100 ? 17.511 0.849 -17.064 1.00 90.12 100 ALA A CA 1
ATOM 779 C C . ALA A 1 100 ? 18.770 1.727 -16.966 1.00 90.12 100 ALA A C 1
ATOM 781 O O . ALA A 1 100 ? 19.654 1.636 -17.819 1.00 90.12 100 ALA A O 1
ATOM 782 N N . VAL A 1 101 ? 18.897 2.519 -15.895 1.00 91.31 101 VAL A N 1
ATOM 783 C CA . VAL A 1 101 ? 20.111 3.300 -15.609 1.00 91.31 101 VAL A CA 1
ATOM 784 C C . VAL A 1 101 ? 21.321 2.378 -15.520 1.00 91.31 101 VAL A C 1
ATOM 786 O O . VAL A 1 101 ? 22.325 2.633 -16.186 1.00 91.31 101 VAL A O 1
ATOM 789 N N . MET A 1 102 ? 21.217 1.279 -14.767 1.00 89.69 102 MET A N 1
ATOM 790 C CA . MET A 1 102 ? 22.299 0.303 -14.645 1.00 89.69 102 MET A CA 1
ATOM 791 C C . MET A 1 102 ? 22.705 -0.271 -16.010 1.00 89.69 102 MET A C 1
ATOM 793 O O . MET A 1 102 ? 23.892 -0.370 -16.308 1.00 89.69 102 MET A O 1
ATOM 797 N N . SER A 1 103 ? 21.740 -0.580 -16.880 1.00 88.00 103 SER A N 1
ATOM 798 C CA . SER A 1 103 ? 22.024 -1.060 -18.237 1.00 88.00 103 SER A CA 1
ATOM 799 C C . SER A 1 103 ? 22.779 -0.031 -19.088 1.00 88.00 103 SER A C 1
ATOM 801 O O . SER A 1 103 ? 23.666 -0.403 -19.858 1.00 88.00 103 SER A O 1
ATOM 803 N N . VAL A 1 104 ? 22.457 1.260 -18.965 1.00 88.12 104 VAL A N 1
ATOM 804 C CA . VAL A 1 104 ? 23.148 2.332 -19.703 1.00 88.12 104 VAL A CA 1
ATOM 805 C C . VAL A 1 104 ? 24.588 2.505 -19.220 1.00 88.12 104 VAL A C 1
ATOM 807 O O . VAL A 1 104 ? 25.474 2.735 -20.042 1.00 88.12 104 VAL A O 1
ATOM 810 N N . TYR A 1 105 ? 24.846 2.321 -17.922 1.00 85.19 105 TYR A N 1
ATOM 811 C CA . TYR A 1 105 ? 26.199 2.374 -17.354 1.00 85.19 105 TYR A CA 1
ATOM 812 C C . TYR A 1 105 ? 27.160 1.330 -17.944 1.00 85.19 105 TYR A C 1
ATOM 814 O O . TYR A 1 105 ? 28.366 1.564 -17.969 1.00 85.19 105 TYR A O 1
ATOM 822 N N . TYR A 1 106 ? 26.654 0.201 -18.449 1.00 85.38 106 TYR A N 1
ATOM 823 C CA . TYR A 1 106 ? 27.481 -0.824 -19.099 1.00 85.38 106 TYR A CA 1
ATOM 824 C C . TYR A 1 106 ? 27.841 -0.510 -20.563 1.00 85.38 106 TYR A C 1
ATOM 826 O O . TYR A 1 106 ? 28.657 -1.217 -21.158 1.00 85.38 106 TYR A O 1
ATOM 834 N N . SER A 1 107 ? 27.270 0.541 -21.160 1.00 79.88 107 SER A N 1
ATOM 835 C CA . SER A 1 107 ? 27.589 0.947 -22.535 1.00 79.88 107 SER A CA 1
ATOM 836 C C . SER A 1 107 ? 28.957 1.642 -22.602 1.00 79.88 107 SER A C 1
ATOM 838 O O . SER A 1 107 ? 29.278 2.478 -21.764 1.00 79.88 107 SER A O 1
ATOM 840 N N . ARG A 1 108 ? 29.781 1.320 -23.611 1.00 76.00 108 ARG A N 1
ATOM 841 C CA . ARG A 1 108 ? 31.176 1.809 -23.702 1.00 76.00 108 ARG A CA 1
ATOM 842 C C . ARG A 1 108 ? 31.330 3.268 -24.160 1.00 76.00 108 ARG A C 1
ATOM 844 O O . ARG A 1 108 ? 32.400 3.843 -23.972 1.00 76.00 108 ARG A O 1
ATOM 851 N N . ASP A 1 109 ? 30.279 3.886 -24.698 1.00 83.00 109 ASP A N 1
ATOM 852 C CA . ASP A 1 109 ? 30.312 5.267 -25.190 1.00 83.00 109 ASP A CA 1
ATOM 853 C C . ASP A 1 109 ? 30.034 6.303 -24.087 1.00 83.00 109 ASP A C 1
ATOM 855 O O . ASP A 1 109 ? 28.888 6.567 -23.710 1.00 83.00 109 ASP A O 1
ATOM 859 N N . GLY A 1 110 ? 31.089 6.973 -23.613 1.00 80.56 110 GLY A N 1
ATOM 860 C CA . GLY A 1 110 ? 30.997 7.955 -22.523 1.00 80.56 110 GLY A CA 1
ATOM 861 C C . GLY A 1 110 ? 30.139 9.193 -22.831 1.00 80.56 110 GLY A C 1
ATOM 862 O O . GLY A 1 110 ? 29.483 9.731 -21.935 1.00 80.56 110 GLY A O 1
ATOM 863 N N . SER A 1 111 ? 30.098 9.642 -24.090 1.00 81.19 111 SER A N 1
ATOM 864 C CA . SER A 1 111 ? 29.298 10.809 -24.506 1.00 81.19 111 SER A CA 1
ATOM 865 C C . SER A 1 111 ? 27.798 10.499 -24.592 1.00 81.19 111 SER A C 1
ATOM 867 O O . SER A 1 111 ? 26.974 11.345 -24.246 1.00 81.19 111 SER A O 1
ATOM 869 N N . TYR A 1 112 ? 27.438 9.282 -25.013 1.00 84.44 112 TYR A N 1
ATOM 870 C CA . TYR A 1 112 ? 26.053 8.801 -25.051 1.00 84.44 112 TYR A CA 1
ATOM 871 C C . TYR A 1 112 ? 25.518 8.566 -23.632 1.00 84.44 112 TYR A C 1
ATOM 873 O O . TYR A 1 112 ? 24.439 9.048 -23.284 1.00 84.44 112 TYR A O 1
ATOM 881 N N . MET A 1 113 ? 26.338 7.947 -22.775 1.00 85.50 113 MET A N 1
ATOM 882 C CA . MET A 1 113 ? 26.017 7.675 -21.374 1.00 85.50 113 MET A CA 1
ATOM 883 C C . MET A 1 113 ? 25.614 8.944 -20.607 1.00 85.50 113 MET A C 1
ATOM 885 O O . MET A 1 113 ? 24.569 8.957 -19.962 1.00 85.50 113 MET A O 1
ATOM 889 N N . LYS A 1 114 ? 26.384 10.041 -20.712 1.00 84.19 114 LYS A N 1
ATOM 890 C CA . LYS A 1 114 ? 26.073 11.299 -20.000 1.00 84.19 114 LYS A CA 1
ATOM 891 C C . LYS A 1 114 ? 24.716 11.894 -20.391 1.00 84.19 114 LYS A C 1
ATOM 893 O O . LYS A 1 114 ? 24.019 12.431 -19.533 1.00 84.19 114 LYS A O 1
ATOM 898 N N . ARG A 1 115 ? 24.336 11.808 -21.671 1.00 86.81 115 ARG A N 1
ATOM 899 C CA . ARG A 1 115 ? 23.054 12.339 -22.163 1.00 86.81 115 ARG A CA 1
ATOM 900 C C . ARG A 1 115 ? 21.877 11.504 -21.661 1.00 86.81 115 ARG A C 1
ATOM 902 O O . ARG A 1 115 ? 20.888 12.074 -21.206 1.00 86.81 115 ARG A O 1
ATOM 909 N N . GLU A 1 116 ? 21.990 10.181 -21.729 1.00 87.69 116 GLU A N 1
ATOM 910 C CA . GLU A 1 116 ? 20.930 9.272 -21.287 1.00 87.69 116 GLU A CA 1
ATOM 911 C C . GLU A 1 116 ? 20.747 9.304 -19.765 1.00 87.69 116 GLU A C 1
ATOM 913 O O . GLU A 1 116 ? 19.624 9.488 -19.296 1.00 87.69 116 GLU A O 1
ATOM 918 N N . ILE A 1 117 ? 21.832 9.264 -18.979 1.00 89.12 117 ILE A N 1
ATOM 919 C CA . ILE A 1 117 ? 21.757 9.411 -17.514 1.00 89.12 117 ILE A CA 1
ATOM 920 C C . ILE A 1 117 ? 21.092 10.727 -17.103 1.00 89.12 117 ILE A C 1
ATOM 922 O O . ILE A 1 117 ? 20.318 10.738 -16.148 1.00 89.12 117 ILE A O 1
ATOM 926 N N . GLY A 1 118 ? 21.335 11.821 -17.835 1.00 88.75 118 GLY A N 1
ATOM 927 C CA . GLY A 1 118 ? 20.673 13.099 -17.576 1.00 88.75 118 GLY A CA 1
ATOM 928 C C . GLY A 1 118 ? 19.147 12.981 -17.627 1.00 88.75 118 GLY A C 1
ATOM 929 O O . GLY A 1 118 ? 18.467 13.437 -16.711 1.00 88.75 118 GLY A O 1
ATOM 930 N N . LYS A 1 119 ? 18.606 12.297 -18.644 1.00 90.88 119 LYS A N 1
ATOM 931 C CA . LYS A 1 119 ? 17.158 12.058 -18.779 1.00 90.88 119 LYS A CA 1
ATOM 932 C C . LYS A 1 119 ? 16.620 11.203 -17.633 1.00 90.88 119 LYS A C 1
ATOM 934 O O . LYS A 1 119 ? 15.614 11.566 -17.029 1.00 90.88 119 LYS A O 1
ATOM 939 N N . TYR A 1 120 ? 17.302 10.106 -17.299 1.00 92.19 120 TYR A N 1
ATOM 940 C CA . TYR A 1 120 ? 16.888 9.241 -16.193 1.00 92.19 120 TYR A CA 1
ATOM 941 C C . TYR A 1 120 ? 16.944 9.947 -14.835 1.00 92.19 120 TYR A C 1
ATOM 943 O O . TYR A 1 120 ? 16.074 9.720 -14.003 1.00 92.19 120 TYR A O 1
ATOM 951 N N . CYS A 1 121 ? 17.902 10.852 -14.619 1.00 92.12 121 CYS A N 1
ATOM 952 C CA . CYS A 1 121 ? 17.978 11.656 -13.401 1.00 92.12 121 CYS A CA 1
ATOM 953 C C . CYS A 1 121 ? 16.739 12.554 -13.238 1.00 92.12 121 CYS A C 1
ATOM 955 O O . CYS A 1 121 ? 16.109 12.552 -12.181 1.00 92.12 121 CYS A O 1
ATOM 957 N N . PHE A 1 122 ? 16.314 13.247 -14.302 1.00 92.81 122 PHE A N 1
ATOM 958 C CA . PHE A 1 122 ? 15.069 14.026 -14.275 1.00 92.81 122 PHE A CA 1
ATOM 959 C C . PHE A 1 122 ? 13.829 13.148 -14.054 1.00 92.81 122 PHE A C 1
ATOM 961 O O . PHE A 1 122 ? 12.940 13.536 -13.293 1.00 92.81 122 PHE A O 1
ATOM 968 N N . LEU A 1 123 ? 13.779 11.953 -14.657 1.00 93.75 123 LEU A N 1
ATOM 969 C CA . LEU A 1 123 ? 12.700 10.988 -14.417 1.00 93.75 123 LEU A CA 1
ATOM 970 C C . LEU A 1 123 ? 12.659 10.529 -12.956 1.00 93.75 123 LEU A C 1
ATOM 972 O O . LEU A 1 123 ? 11.580 10.481 -12.373 1.00 93.75 123 LEU A O 1
ATOM 976 N N . LEU A 1 124 ? 13.810 10.243 -12.343 1.00 93.25 124 LEU A N 1
ATOM 977 C CA . LEU A 1 124 ? 13.898 9.844 -10.936 1.00 93.25 124 LEU A CA 1
ATOM 978 C C . LEU A 1 124 ? 13.445 10.957 -9.990 1.00 93.25 124 LEU A C 1
ATOM 980 O O . LEU A 1 124 ? 12.746 10.672 -9.018 1.00 93.25 124 LEU A O 1
ATOM 984 N N . ILE A 1 125 ? 13.793 12.214 -10.280 1.00 95.06 125 ILE A N 1
ATOM 985 C CA . ILE A 1 125 ? 13.327 13.368 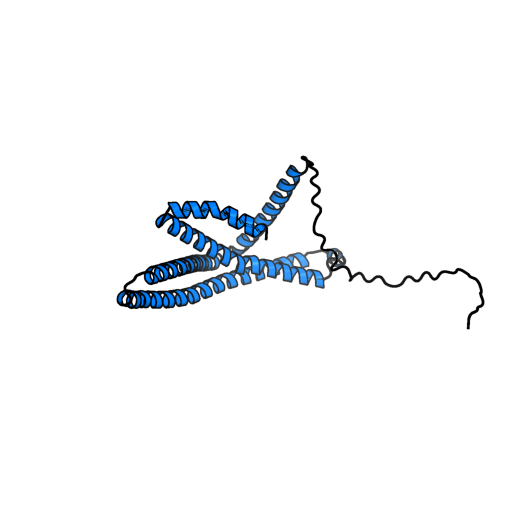-9.499 1.00 95.06 125 ILE A CA 1
ATOM 986 C C . ILE A 1 125 ? 11.803 13.488 -9.599 1.00 95.06 125 ILE A C 1
ATOM 988 O O . ILE A 1 125 ? 11.129 13.520 -8.572 1.00 95.06 125 ILE A O 1
ATOM 992 N N . GLY A 1 126 ? 11.247 13.481 -10.816 1.00 94.50 126 GLY A N 1
ATOM 993 C CA . GLY A 1 126 ? 9.798 13.568 -11.021 1.00 94.50 126 GLY A CA 1
ATOM 994 C C . GLY A 1 126 ? 9.041 12.413 -10.362 1.00 94.50 126 GLY A C 1
ATOM 995 O O . GLY A 1 126 ? 8.029 12.626 -9.692 1.00 94.50 126 GLY A O 1
ATOM 996 N N . LEU A 1 127 ? 9.572 11.195 -10.480 1.00 95.06 127 LEU A N 1
ATOM 997 C CA . LEU A 1 127 ? 8.983 10.005 -9.883 1.00 95.06 127 LEU A CA 1
ATOM 998 C C . LEU A 1 127 ? 9.035 10.059 -8.351 1.00 95.06 127 LEU A C 1
ATOM 1000 O O . LEU A 1 127 ? 8.019 9.805 -7.711 1.00 95.06 127 LEU A O 1
ATOM 1004 N N . SER A 1 128 ? 10.153 10.495 -7.766 1.00 94.38 128 SER A N 1
ATOM 1005 C CA . SER A 1 128 ? 10.294 10.680 -6.314 1.00 94.38 128 SER A CA 1
ATOM 1006 C C . SER A 1 128 ? 9.336 11.745 -5.776 1.00 94.38 128 SER A C 1
ATOM 1008 O O . SER A 1 128 ? 8.641 11.509 -4.789 1.00 94.38 128 SER A O 1
ATOM 1010 N N . SER A 1 129 ? 9.234 12.898 -6.445 1.00 95.50 129 SER A N 1
ATOM 1011 C CA . SER A 1 129 ? 8.286 13.950 -6.063 1.00 95.50 129 SER A CA 1
ATOM 1012 C C . SER A 1 129 ? 6.835 13.471 -6.150 1.00 95.50 129 SER A C 1
ATOM 1014 O O . SER A 1 129 ? 6.056 13.708 -5.228 1.00 95.50 129 SER A O 1
ATOM 1016 N N . SER A 1 130 ? 6.471 12.747 -7.215 1.00 93.56 130 SER A N 1
ATOM 1017 C CA . SER A 1 130 ? 5.129 12.171 -7.351 1.00 93.56 130 SER A CA 1
ATOM 1018 C C . SER A 1 130 ? 4.843 11.116 -6.275 1.00 93.56 130 SER A C 1
ATOM 1020 O O . SER A 1 130 ? 3.780 11.147 -5.659 1.00 93.56 130 SER A O 1
ATOM 1022 N N . ALA A 1 131 ? 5.809 10.243 -5.973 1.00 93.44 131 ALA A N 1
ATOM 1023 C CA . ALA A 1 131 ? 5.685 9.216 -4.947 1.00 93.44 131 ALA A CA 1
ATOM 1024 C C . ALA A 1 131 ? 5.437 9.826 -3.568 1.00 93.44 131 ALA A C 1
ATOM 1026 O O . ALA A 1 131 ? 4.535 9.373 -2.872 1.00 93.44 131 ALA A O 1
ATOM 1027 N N . LEU A 1 132 ? 6.153 10.891 -3.197 1.00 93.56 132 LEU A N 1
ATOM 1028 C CA . LEU A 1 132 ? 5.922 11.591 -1.930 1.00 93.56 132 LEU A CA 1
ATOM 1029 C C . LEU A 1 132 ? 4.500 12.159 -1.831 1.00 93.56 132 LEU A C 1
ATOM 1031 O O . LEU A 1 132 ? 3.846 11.992 -0.800 1.00 93.56 132 LEU A O 1
AT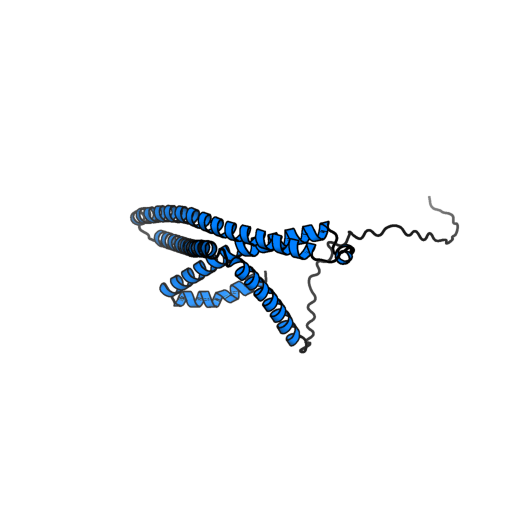OM 1035 N N . LEU A 1 133 ? 4.003 12.784 -2.902 1.00 93.25 133 LEU A N 1
ATOM 1036 C CA . LEU A 1 133 ? 2.651 13.348 -2.943 1.00 93.25 133 LEU A CA 1
ATOM 1037 C C . LEU A 1 133 ? 1.583 12.258 -2.803 1.00 93.25 133 LEU A C 1
ATOM 1039 O O . LEU A 1 133 ? 0.760 12.315 -1.891 1.00 93.25 133 LEU A O 1
ATOM 1043 N N . PHE A 1 134 ? 1.616 11.240 -3.666 1.00 90.94 134 PHE A N 1
ATOM 1044 C CA . PHE A 1 134 ? 0.617 10.169 -3.652 1.00 90.94 134 PHE A CA 1
ATOM 1045 C C . PHE A 1 134 ? 0.683 9.325 -2.379 1.00 90.94 134 PHE A C 1
ATOM 1047 O O . PHE A 1 134 ? -0.364 8.968 -1.845 1.00 90.94 134 PHE A O 1
ATOM 1054 N N . ASN A 1 135 ? 1.881 9.058 -1.854 1.00 91.50 135 ASN A N 1
ATOM 1055 C CA . ASN A 1 135 ? 2.046 8.315 -0.609 1.00 91.50 135 ASN A CA 1
ATOM 1056 C C . ASN A 1 135 ? 1.471 9.089 0.583 1.00 91.50 135 ASN A C 1
ATOM 1058 O O . ASN A 1 135 ? 0.737 8.528 1.388 1.00 91.50 135 ASN A O 1
ATOM 1062 N N . THR A 1 136 ? 1.728 10.396 0.672 1.00 91.31 136 THR A N 1
ATOM 1063 C CA . THR A 1 136 ? 1.147 11.220 1.744 1.00 91.31 136 THR A CA 1
ATOM 1064 C C . THR A 1 136 ? -0.377 11.222 1.649 1.00 91.31 136 THR A C 1
ATOM 1066 O O . THR A 1 136 ? -1.059 10.964 2.636 1.00 91.31 136 THR A O 1
ATOM 1069 N N . ILE A 1 137 ? -0.923 11.434 0.448 1.00 90.25 137 ILE A N 1
ATOM 1070 C CA . ILE A 1 137 ? -2.371 11.453 0.221 1.00 90.25 137 ILE A CA 1
ATOM 1071 C C . ILE A 1 137 ? -3.011 10.103 0.581 1.00 90.25 137 ILE A C 1
ATOM 1073 O O . ILE A 1 137 ? -4.030 10.091 1.271 1.00 90.25 137 ILE A O 1
ATOM 1077 N N . GLN A 1 138 ? -2.424 8.971 0.166 1.00 89.69 138 GLN A N 1
ATOM 1078 C CA . GLN A 1 138 ? -2.974 7.649 0.489 1.00 89.69 138 GLN A CA 1
ATOM 1079 C C . GLN A 1 138 ? -3.051 7.445 2.006 1.00 89.69 138 GLN A C 1
ATOM 1081 O O . GLN A 1 138 ? -4.081 6.994 2.502 1.00 89.69 138 GLN A O 1
ATOM 1086 N N . HIS A 1 139 ? -1.976 7.778 2.733 1.00 89.56 139 HIS A N 1
ATOM 1087 C CA . HIS A 1 139 ? -1.887 7.521 4.165 1.00 89.56 139 HIS A CA 1
ATOM 1088 C C . HIS A 1 139 ? -2.859 8.414 4.917 1.00 89.56 139 HIS A C 1
ATOM 1090 O O . HIS A 1 139 ? -3.598 7.908 5.745 1.00 89.56 139 HIS A O 1
ATOM 1096 N N . MET A 1 140 ? -2.996 9.682 4.522 1.00 89.81 140 MET A N 1
ATOM 1097 C CA . MET A 1 140 ? -4.010 10.570 5.096 1.00 89.81 140 MET A CA 1
ATOM 1098 C C . MET A 1 140 ? -5.431 10.016 4.942 1.00 89.81 140 MET A C 1
ATOM 1100 O O . MET A 1 140 ? -6.196 10.020 5.903 1.00 89.81 140 MET A O 1
ATOM 1104 N N . PHE A 1 141 ? -5.801 9.496 3.767 1.00 88.62 141 PHE A N 1
ATOM 1105 C CA . PHE A 1 141 ? -7.130 8.901 3.586 1.00 88.62 141 PHE A CA 1
ATOM 1106 C C . PHE A 1 141 ? -7.327 7.623 4.411 1.00 88.62 141 PHE A C 1
ATOM 1108 O O . PHE A 1 141 ? -8.387 7.454 5.016 1.00 88.62 141 PHE A O 1
ATOM 1115 N N . TRP A 1 142 ? -6.326 6.740 4.466 1.00 86.50 142 TRP A N 1
ATOM 1116 C CA . TRP A 1 142 ? -6.385 5.519 5.277 1.00 86.50 142 TRP A CA 1
ATOM 1117 C C . TRP A 1 142 ? -6.395 5.803 6.782 1.00 86.50 142 TRP A C 1
ATOM 1119 O O . TRP A 1 142 ? -7.125 5.136 7.517 1.00 86.50 142 TRP A O 1
ATOM 1129 N N . ASP A 1 143 ? -5.675 6.830 7.226 1.00 88.88 143 ASP A N 1
ATOM 1130 C CA . ASP A 1 143 ? -5.640 7.282 8.614 1.00 88.88 143 ASP A CA 1
ATOM 1131 C C . ASP A 1 143 ? -7.001 7.826 9.042 1.00 88.88 143 ASP A C 1
ATOM 1133 O O . ASP A 1 143 ? -7.520 7.407 10.074 1.00 88.88 143 ASP A O 1
ATOM 1137 N N . ILE A 1 144 ? -7.635 8.674 8.222 1.00 88.44 144 ILE A N 1
ATOM 1138 C CA . ILE A 1 144 ? -8.983 9.205 8.494 1.00 88.44 144 ILE A CA 1
ATOM 1139 C C . ILE A 1 144 ? -9.996 8.060 8.641 1.00 88.44 144 ILE A C 1
ATOM 1141 O O . ILE A 1 144 ? -10.773 8.023 9.599 1.00 88.44 144 ILE A O 1
ATOM 1145 N N . VAL A 1 145 ? -9.966 7.093 7.719 1.00 86.94 145 VAL A N 1
ATOM 1146 C CA . VAL A 1 145 ? -10.837 5.906 7.762 1.00 86.94 145 VAL A CA 1
ATOM 1147 C C . VAL A 1 145 ? -10.556 5.056 9.008 1.00 86.94 145 VAL A C 1
ATOM 1149 O O . VAL A 1 145 ? -11.484 4.549 9.647 1.00 86.94 145 VAL A O 1
ATOM 1152 N N . GLY A 1 146 ? -9.284 4.902 9.380 1.00 86.94 146 GLY A N 1
ATOM 1153 C CA . GLY A 1 146 ? -8.863 4.192 10.584 1.00 86.94 146 GLY A CA 1
ATOM 1154 C C . GLY A 1 146 ? -9.331 4.882 11.866 1.00 86.94 146 GLY A C 1
ATOM 1155 O O . GLY A 1 146 ? -9.831 4.219 12.777 1.00 86.94 146 GLY A O 1
ATOM 1156 N N . GLU A 1 147 ? -9.229 6.208 11.939 1.00 88.50 147 GLU A N 1
ATOM 1157 C CA . GLU A 1 147 ? -9.649 7.013 13.088 1.00 88.50 147 GLU A CA 1
ATOM 1158 C C . GLU A 1 147 ? -11.160 6.974 13.300 1.00 88.50 147 GLU A C 1
ATOM 1160 O O . GLU A 1 147 ? -11.618 6.689 14.413 1.00 88.50 147 GLU A O 1
ATOM 1165 N N . ASN A 1 148 ? -11.941 7.172 12.238 1.00 87.56 148 ASN A N 1
ATOM 1166 C CA . ASN A 1 148 ? -13.398 7.118 12.319 1.00 87.56 148 ASN A CA 1
ATOM 1167 C C . ASN A 1 148 ? -13.900 5.727 12.714 1.00 87.56 148 ASN A C 1
ATOM 1169 O O . ASN A 1 148 ? -14.803 5.602 13.551 1.00 87.56 148 ASN A O 1
ATOM 1173 N N . LEU A 1 149 ? -13.295 4.665 12.176 1.00 84.50 149 LEU A N 1
ATOM 1174 C CA . LEU A 1 149 ? -13.634 3.309 12.592 1.00 84.50 149 LEU A CA 1
ATOM 1175 C C . LEU A 1 149 ? -13.279 3.069 14.062 1.00 84.50 149 LEU A C 1
ATOM 1177 O O . LEU A 1 149 ? -14.099 2.534 14.809 1.00 84.50 149 LEU A O 1
ATOM 1181 N N . THR A 1 150 ? -12.088 3.491 14.487 1.00 86.75 150 THR A N 1
ATOM 1182 C CA . THR A 1 150 ? -11.631 3.348 15.876 1.00 86.75 150 THR A CA 1
ATOM 1183 C C . THR A 1 150 ? -12.579 4.052 16.838 1.00 86.75 150 THR A C 1
ATOM 1185 O O . THR A 1 150 ? -12.925 3.491 17.878 1.00 86.75 150 THR A O 1
ATOM 1188 N N . LYS A 1 151 ? -13.060 5.247 16.476 1.00 88.50 151 LYS A N 1
ATOM 1189 C CA . LYS A 1 151 ? -14.060 5.982 17.254 1.00 88.50 151 LYS A CA 1
ATOM 1190 C C . LYS A 1 151 ? -15.341 5.164 17.438 1.00 88.50 151 LYS A C 1
ATOM 1192 O O . LYS A 1 151 ? -15.753 4.941 18.573 1.00 88.50 151 LYS A O 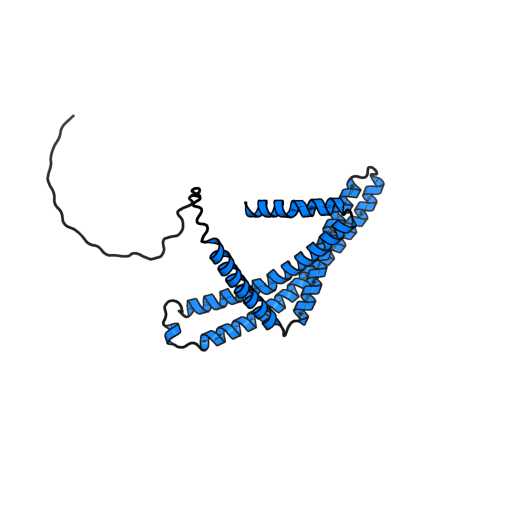1
ATOM 1197 N N . ARG A 1 152 ? -15.918 4.638 16.351 1.00 86.25 152 ARG A N 1
ATOM 1198 C CA . ARG A 1 152 ? -17.142 3.813 16.420 1.00 86.25 152 ARG A CA 1
ATOM 1199 C C . ARG A 1 152 ? -16.946 2.530 17.224 1.00 86.25 152 ARG A C 1
ATOM 1201 O O . ARG A 1 152 ? -17.850 2.103 17.937 1.00 86.25 152 ARG A O 1
ATOM 1208 N N . VAL A 1 153 ? -15.783 1.892 17.097 1.00 85.56 153 VAL A N 1
ATOM 1209 C CA . VAL A 1 153 ? -15.456 0.684 17.865 1.00 85.56 153 VAL A CA 1
ATOM 1210 C C . VAL A 1 153 ? -15.366 1.016 19.352 1.00 85.56 153 VAL A C 1
ATOM 1212 O O . VAL A 1 153 ? -16.008 0.334 20.144 1.00 85.56 153 VAL A O 1
ATOM 1215 N N . ARG A 1 154 ? -14.675 2.100 19.733 1.00 88.81 154 ARG A N 1
ATOM 1216 C CA . ARG A 1 154 ? -14.609 2.554 21.133 1.00 88.81 154 ARG A CA 1
ATOM 1217 C C . ARG A 1 154 ? -15.987 2.857 21.712 1.00 88.81 154 ARG A C 1
ATOM 1219 O O . ARG A 1 154 ? -16.267 2.419 22.822 1.00 88.81 154 ARG A O 1
ATOM 1226 N N . GLU A 1 155 ? -16.845 3.547 20.962 1.00 89.38 155 GLU A N 1
ATOM 1227 C CA . GLU A 1 155 ? -18.222 3.843 21.382 1.00 89.38 155 GLU A CA 1
ATOM 1228 C C . GLU A 1 155 ? -19.011 2.556 21.663 1.00 89.38 155 GLU A C 1
ATOM 1230 O O . GLU A 1 155 ? -19.572 2.403 22.746 1.00 89.38 155 GLU A O 1
ATOM 1235 N N . LYS A 1 156 ? -18.981 1.581 20.744 1.00 85.94 156 LYS A N 1
ATOM 1236 C CA . LYS A 1 156 ? -19.682 0.299 20.926 1.00 85.94 156 LYS A CA 1
ATOM 1237 C C . LYS A 1 156 ? -19.105 -0.561 22.044 1.00 85.94 156 LYS A C 1
ATOM 1239 O O . LYS A 1 156 ? -19.855 -1.238 22.741 1.00 85.94 156 LYS A O 1
ATOM 1244 N N . MET A 1 157 ? -17.784 -0.574 22.201 1.00 87.00 157 MET A N 1
ATOM 1245 C CA . MET A 1 157 ? -17.141 -1.316 23.282 1.00 87.00 157 MET A CA 1
ATOM 1246 C C . MET A 1 157 ? -17.514 -0.723 24.642 1.00 87.00 157 MET A C 1
ATOM 1248 O O . MET A 1 157 ? -17.831 -1.472 25.559 1.00 87.00 157 MET A O 1
ATOM 1252 N N . LEU A 1 158 ? -17.528 0.609 24.763 1.00 89.75 158 LEU A N 1
ATOM 1253 C CA . LEU A 1 158 ? -17.926 1.286 25.995 1.00 89.75 158 LEU A CA 1
ATOM 1254 C C . LEU A 1 158 ? -19.406 1.032 26.306 1.00 89.75 158 LEU A C 1
ATOM 1256 O O . LEU A 1 158 ? -19.744 0.702 27.438 1.00 89.75 158 LEU A O 1
ATOM 1260 N N . GLU A 1 159 ? -20.276 1.117 25.298 1.00 90.31 159 GLU A N 1
ATOM 1261 C CA . GLU A 1 159 ? -21.695 0.784 25.437 1.00 90.31 159 GLU A CA 1
ATOM 1262 C C . GLU A 1 159 ? -21.899 -0.658 25.928 1.00 90.31 159 GLU A C 1
ATOM 1264 O O . GLU A 1 159 ? -22.722 -0.898 26.808 1.00 90.31 159 GLU A O 1
ATOM 1269 N N . ALA A 1 160 ? -21.136 -1.618 25.397 1.00 87.19 160 ALA A N 1
ATOM 1270 C CA . ALA A 1 160 ? -21.205 -3.011 25.827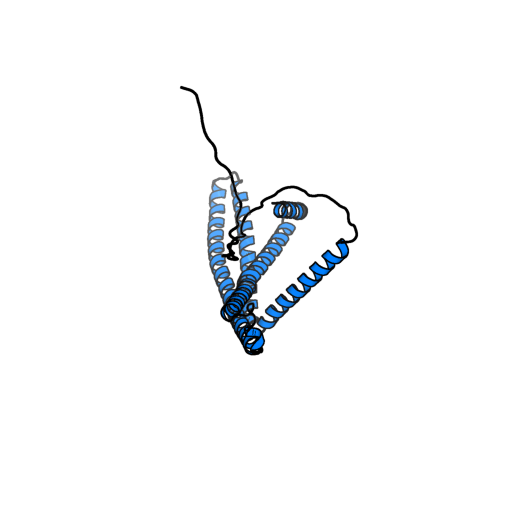 1.00 87.19 160 ALA A CA 1
ATOM 1271 C C . ALA A 1 160 ? -20.734 -3.196 27.278 1.00 87.19 160 ALA A C 1
ATOM 1273 O O . ALA A 1 160 ? -21.393 -3.897 28.039 1.00 87.19 160 ALA A O 1
ATOM 1274 N N . VAL A 1 161 ? -19.644 -2.532 27.678 1.00 88.12 161 VAL A N 1
ATOM 1275 C CA . VAL A 1 161 ? -19.143 -2.576 29.061 1.00 88.12 161 VAL A CA 1
ATOM 1276 C C . VAL A 1 161 ? -20.171 -1.993 30.034 1.00 88.12 161 VAL A C 1
ATOM 1278 O O . VAL A 1 161 ? -20.427 -2.592 31.070 1.00 88.12 161 VAL A O 1
ATOM 1281 N N . LEU A 1 162 ? -20.811 -0.868 29.699 1.00 88.38 162 LEU A N 1
ATOM 1282 C CA . LEU A 1 162 ? -21.808 -0.223 30.567 1.00 88.38 162 LEU A CA 1
ATOM 1283 C C . LEU A 1 162 ? -23.113 -1.020 30.723 1.00 88.38 162 LEU A C 1
ATOM 1285 O O . LEU A 1 162 ? -23.871 -0.760 31.653 1.00 88.38 162 LEU A O 1
ATOM 1289 N N . ARG A 1 163 ? -23.394 -1.969 29.822 1.00 90.06 163 ARG A N 1
ATOM 1290 C CA . ARG A 1 163 ? -24.566 -2.856 29.899 1.00 90.06 163 ARG A CA 1
ATOM 1291 C C . ARG A 1 163 ? -24.336 -4.096 30.772 1.00 90.06 163 ARG A C 1
ATOM 1293 O O . ARG A 1 163 ? -25.294 -4.834 30.995 1.00 90.06 163 ARG A O 1
ATOM 1300 N N . ASN A 1 164 ? -23.110 -4.340 31.239 1.00 88.31 164 ASN A N 1
ATOM 1301 C CA . ASN A 1 164 ? -22.815 -5.467 32.123 1.00 88.31 164 ASN A CA 1
ATOM 1302 C C . ASN A 1 164 ? -23.362 -5.244 33.540 1.00 88.31 164 ASN A C 1
ATOM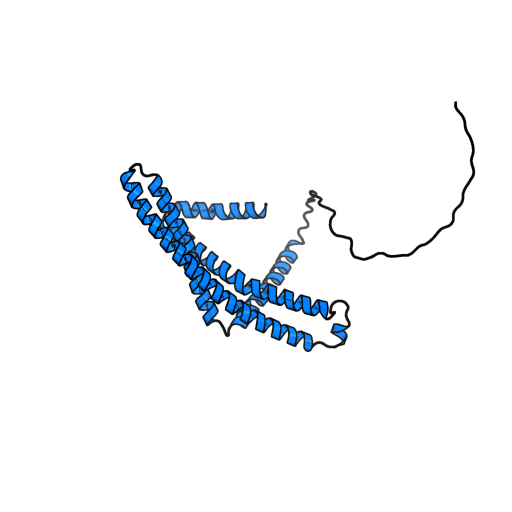 1304 O O . ASN A 1 164 ? -23.499 -4.117 34.014 1.00 88.31 164 ASN A O 1
ATOM 1308 N N . GLU A 1 165 ? -23.662 -6.347 34.221 1.00 89.69 165 GLU A N 1
ATOM 1309 C CA . GLU A 1 165 ? -24.123 -6.358 35.609 1.00 89.69 165 GLU A CA 1
ATOM 1310 C C . GLU A 1 165 ? -23.024 -5.943 36.599 1.00 89.69 165 GLU A C 1
ATOM 1312 O O . GLU A 1 165 ? -21.837 -6.127 36.340 1.00 89.69 165 GLU A O 1
ATOM 1317 N N . VAL A 1 166 ? -23.411 -5.414 37.766 1.00 83.81 166 VAL A N 1
ATOM 1318 C CA . VAL A 1 166 ? -22.457 -4.932 38.787 1.00 83.81 166 VAL A CA 1
ATOM 1319 C C . VAL A 1 166 ? -21.537 -6.057 39.277 1.00 83.81 166 VAL A C 1
ATOM 1321 O O . VAL A 1 166 ? -20.337 -5.837 39.404 1.00 83.81 166 VAL A O 1
ATOM 1324 N N . ALA A 1 167 ? -22.065 -7.278 39.422 1.00 87.81 167 ALA A N 1
ATOM 1325 C CA . ALA A 1 167 ? -21.292 -8.454 39.823 1.00 87.81 167 ALA A CA 1
ATOM 1326 C C . ALA A 1 167 ? -20.142 -8.789 38.852 1.00 87.81 167 ALA A C 1
ATOM 1328 O O . ALA A 1 167 ? -19.134 -9.354 39.261 1.00 87.81 167 ALA A O 1
ATOM 1329 N N . TRP A 1 168 ? -20.246 -8.403 37.574 1.00 89.38 168 TRP A N 1
ATOM 1330 C CA . TRP A 1 168 ? -19.167 -8.593 36.602 1.00 89.38 168 TRP A CA 1
ATOM 1331 C C . TRP A 1 168 ? -17.943 -7.722 36.914 1.00 89.38 168 TRP A C 1
ATOM 1333 O O . TRP A 1 168 ? -16.816 -8.133 36.636 1.00 89.38 168 TRP A O 1
ATOM 1343 N N . PHE A 1 169 ? -18.159 -6.534 37.490 1.00 87.31 169 PHE A N 1
ATOM 1344 C CA . PHE A 1 169 ? -17.102 -5.595 37.877 1.00 87.31 169 PHE A CA 1
ATOM 1345 C C . PHE A 1 169 ? -16.458 -5.924 39.231 1.00 87.31 169 PHE A C 1
ATOM 1347 O O . PHE A 1 169 ? -15.378 -5.404 39.512 1.00 87.31 169 PHE A O 1
ATOM 1354 N N . ASP A 1 170 ? -17.093 -6.777 40.041 1.00 87.38 170 ASP A N 1
ATOM 1355 C CA . ASP A 1 170 ? -16.565 -7.224 41.337 1.00 87.38 170 ASP A CA 1
ATOM 1356 C C . ASP A 1 170 ? -15.443 -8.271 41.188 1.00 87.38 170 ASP A C 1
ATOM 1358 O O . ASP A 1 170 ? -14.661 -8.488 42.113 1.00 87.38 170 ASP A O 1
ATOM 1362 N N . GLU A 1 171 ? -15.321 -8.894 40.013 1.00 87.75 171 GLU A N 1
ATOM 1363 C CA . GLU A 1 171 ? -14.243 -9.831 39.692 1.00 87.75 171 GLU A CA 1
ATOM 1364 C C . GLU A 1 171 ? -12.884 -9.103 39.586 1.00 87.75 171 GLU A C 1
ATOM 1366 O O . GLU A 1 171 ? -12.749 -8.118 38.850 1.00 87.75 171 GLU A O 1
ATOM 1371 N N . GLU A 1 172 ? -11.826 -9.619 40.232 1.00 81.19 172 GLU A N 1
ATOM 1372 C CA . GLU A 1 172 ? -10.467 -9.029 40.178 1.00 81.19 172 GLU A CA 1
ATOM 1373 C C . GLU A 1 172 ? -9.917 -8.923 38.737 1.00 81.19 172 GLU A C 1
ATOM 1375 O O . GLU A 1 172 ? -9.047 -8.093 38.422 1.00 81.19 172 GLU A O 1
ATOM 1380 N N . GLU A 1 173 ? -10.430 -9.755 37.826 1.00 80.31 173 GLU A N 1
ATOM 1381 C CA . GLU A 1 173 ? -10.098 -9.726 36.404 1.00 80.31 173 GLU A CA 1
ATOM 1382 C C . GLU A 1 173 ? -10.673 -8.527 35.641 1.00 80.31 173 GLU A C 1
ATOM 1384 O O . GLU A 1 173 ? -10.065 -8.088 34.654 1.00 80.31 173 GLU A O 1
ATOM 1389 N N . ASN A 1 174 ? -11.791 -7.977 36.117 1.00 85.06 174 ASN A N 1
ATOM 1390 C CA . ASN A 1 174 ? -12.595 -6.948 35.456 1.00 85.06 174 ASN A CA 1
ATOM 1391 C C . ASN A 1 174 ? -12.579 -5.614 36.205 1.00 85.06 174 ASN A C 1
ATOM 1393 O O . ASN A 1 174 ? -13.470 -4.780 36.027 1.00 85.06 174 ASN A O 1
ATOM 1397 N N . SER A 1 175 ? -11.531 -5.372 36.996 1.00 86.12 175 SER A N 1
ATOM 1398 C CA . SER A 1 175 ? -11.349 -4.078 37.644 1.00 86.12 175 SER A CA 1
ATOM 1399 C C . SER A 1 175 ? -11.416 -2.936 36.623 1.00 86.12 175 SER A C 1
ATOM 1401 O O . SER A 1 175 ? -10.926 -3.042 35.491 1.00 86.12 175 SER A O 1
ATOM 1403 N N . SER A 1 176 ? -12.013 -1.815 37.023 1.00 84.88 176 SER A N 1
ATOM 1404 C CA . SER A 1 176 ? -12.284 -0.671 36.141 1.00 84.88 176 SER A CA 1
ATOM 1405 C C . SER A 1 176 ? -11.046 -0.190 35.370 1.00 84.88 176 SER A C 1
ATOM 1407 O O . SER A 1 176 ? -11.123 0.091 34.172 1.00 84.88 176 SER A O 1
ATOM 1409 N N . ALA A 1 177 ? -9.877 -0.185 36.018 1.00 87.12 177 ALA A N 1
ATOM 1410 C CA . ALA A 1 177 ? -8.600 0.160 35.396 1.00 87.12 177 ALA A CA 1
ATOM 1411 C C . ALA A 1 177 ? -8.166 -0.849 34.315 1.00 87.12 177 ALA A C 1
ATOM 1413 O O . ALA A 1 177 ? -7.689 -0.450 33.251 1.00 87.12 177 ALA A O 1
ATOM 1414 N N . ARG A 1 178 ? -8.352 -2.155 34.552 1.00 86.31 178 ARG A N 1
ATOM 1415 C CA . ARG A 1 178 ? -8.005 -3.211 33.586 1.00 86.31 178 ARG A CA 1
ATOM 1416 C C . ARG A 1 178 ? -8.933 -3.193 32.379 1.00 86.31 178 ARG A C 1
ATOM 1418 O O . ARG A 1 178 ? -8.461 -3.346 31.255 1.00 86.31 178 ARG A O 1
ATOM 1425 N N . VAL A 1 179 ? -10.227 -2.973 32.593 1.00 87.00 179 VAL A N 1
ATOM 1426 C CA . VAL A 1 179 ? -11.218 -2.885 31.510 1.00 87.00 179 VAL A CA 1
ATOM 1427 C C . VAL A 1 179 ? -10.949 -1.665 30.629 1.00 87.00 179 VAL A C 1
ATOM 1429 O O . VAL A 1 179 ? -10.900 -1.798 29.407 1.00 87.00 179 VAL A O 1
ATOM 1432 N N . ALA A 1 180 ? -10.673 -0.501 31.225 1.00 88.19 180 ALA A N 1
ATOM 1433 C CA . ALA A 1 180 ? -10.300 0.702 30.480 1.00 88.19 180 ALA A CA 1
ATOM 1434 C C . ALA A 1 180 ? -9.000 0.516 29.670 1.00 88.19 180 ALA A C 1
ATOM 1436 O O . ALA A 1 180 ? -8.912 0.941 28.511 1.00 88.19 180 ALA A O 1
ATOM 1437 N N . ALA A 1 181 ? -8.004 -0.165 30.251 1.00 88.06 181 ALA A N 1
ATOM 1438 C CA . ALA A 1 181 ? -6.758 -0.492 29.563 1.00 88.06 181 ALA A CA 1
ATOM 1439 C C . ALA A 1 181 ? -6.986 -1.441 28.374 1.00 88.06 181 ALA A C 1
ATOM 1441 O O . ALA A 1 181 ? -6.496 -1.165 27.277 1.00 88.06 181 ALA A O 1
ATOM 1442 N N . ARG A 1 182 ? -7.772 -2.513 28.560 1.00 86.00 182 ARG A N 1
ATOM 1443 C CA . ARG A 1 182 ? -8.142 -3.460 27.491 1.00 86.00 182 ARG A CA 1
ATOM 1444 C C . ARG A 1 182 ? -8.881 -2.758 26.355 1.00 86.00 182 ARG A C 1
ATOM 1446 O O . ARG A 1 182 ? -8.471 -2.872 25.209 1.00 86.00 182 ARG A O 1
ATOM 1453 N N . LEU A 1 183 ? -9.881 -1.937 26.672 1.00 87.50 183 LEU A N 1
ATOM 1454 C CA . LEU A 1 183 ? -10.662 -1.194 25.681 1.00 87.50 183 LEU A CA 1
ATOM 1455 C C . LEU A 1 183 ? -9.796 -0.251 24.833 1.00 87.50 183 LEU A C 1
ATOM 1457 O O . LEU A 1 183 ? -9.975 -0.142 23.620 1.00 87.50 183 LEU A O 1
ATOM 1461 N N . THR A 1 184 ? -8.822 0.408 25.465 1.00 88.06 184 THR A N 1
ATOM 1462 C CA . THR A 1 184 ? -7.866 1.274 24.764 1.00 88.06 184 THR A CA 1
ATOM 1463 C C . THR A 1 184 ? -6.924 0.465 23.874 1.00 88.06 184 THR A C 1
ATOM 1465 O O . THR A 1 184 ? -6.709 0.840 22.720 1.00 88.06 184 THR A O 1
ATOM 1468 N N . MET A 1 185 ? -6.380 -0.641 24.390 1.00 87.88 185 MET A N 1
ATOM 1469 C CA . MET A 1 185 ? -5.472 -1.521 23.652 1.00 87.88 185 MET A CA 1
ATOM 1470 C C . MET A 1 185 ? -6.167 -2.154 22.442 1.00 87.88 185 MET A C 1
ATOM 1472 O O . MET A 1 185 ? -5.647 -2.068 21.334 1.00 87.88 185 MET A O 1
ATOM 1476 N N . ASP A 1 186 ? -7.363 -2.706 22.623 1.00 85.19 186 ASP A N 1
ATOM 1477 C CA . ASP A 1 186 ? -8.151 -3.327 21.558 1.00 85.19 186 ASP A CA 1
ATOM 1478 C C . ASP A 1 186 ? -8.519 -2.315 20.470 1.00 85.19 186 ASP A C 1
ATOM 1480 O O . ASP A 1 186 ? -8.359 -2.586 19.280 1.00 85.19 186 ASP A O 1
ATOM 1484 N N . ALA A 1 187 ? -8.927 -1.103 20.855 1.00 85.31 187 ALA A N 1
ATOM 1485 C CA . ALA A 1 187 ? -9.202 -0.039 19.899 1.00 85.31 187 ALA A CA 1
ATOM 1486 C C . ALA A 1 187 ? -7.952 0.385 19.109 1.00 85.31 187 ALA A C 1
ATOM 1488 O O . ALA A 1 187 ? -8.033 0.607 17.902 1.00 85.31 187 ALA A O 1
ATOM 1489 N N . ASN A 1 188 ? -6.791 0.478 19.764 1.00 85.56 188 ASN A N 1
ATOM 1490 C CA . ASN A 1 188 ? -5.531 0.797 19.090 1.00 85.56 188 ASN A CA 1
ATOM 1491 C C . ASN A 1 188 ? -5.088 -0.332 18.148 1.00 85.56 188 ASN A C 1
ATOM 1493 O O . ASN A 1 188 ? -4.620 -0.059 17.043 1.00 85.56 188 ASN A O 1
ATOM 1497 N N . ASN A 1 189 ? -5.285 -1.590 18.548 1.00 84.25 189 ASN A N 1
ATOM 1498 C CA . ASN A 1 189 ? -5.011 -2.751 17.706 1.00 84.25 189 ASN A CA 1
ATOM 1499 C C . ASN A 1 189 ? -5.882 -2.729 16.446 1.00 84.25 189 ASN A C 1
ATOM 1501 O O . ASN A 1 189 ? -5.370 -2.935 15.347 1.00 84.25 189 ASN A O 1
ATOM 1505 N N . VAL A 1 190 ? -7.174 -2.408 16.580 1.00 83.19 190 VAL A N 1
ATOM 1506 C CA . VAL A 1 190 ? -8.080 -2.244 15.432 1.00 83.19 190 VAL A CA 1
ATOM 1507 C C . VAL A 1 190 ? -7.641 -1.081 14.538 1.00 83.19 190 VAL A C 1
ATOM 1509 O O . VAL A 1 190 ? -7.614 -1.245 13.317 1.00 83.19 190 VAL A O 1
ATOM 1512 N N . ARG A 1 191 ? -7.241 0.061 15.120 1.00 84.94 191 ARG A N 1
ATOM 1513 C CA . ARG A 1 191 ? -6.710 1.210 14.366 1.00 84.94 191 ARG A CA 1
ATOM 1514 C C . ARG A 1 191 ? -5.527 0.802 13.501 1.00 84.94 191 ARG A C 1
ATOM 1516 O O . ARG A 1 191 ? -5.561 1.026 12.296 1.00 84.94 191 ARG A O 1
ATOM 1523 N N . SER A 1 192 ? -4.507 0.186 14.099 1.00 84.94 192 SER A N 1
ATOM 1524 C CA . SER A 1 192 ? -3.299 -0.189 13.361 1.00 84.94 192 SER A CA 1
ATOM 1525 C C . SER A 1 192 ? -3.594 -1.270 12.321 1.00 84.94 192 SER A C 1
ATOM 1527 O O . SER A 1 192 ? -3.126 -1.192 11.187 1.00 84.94 192 SER A O 1
ATOM 1529 N N . ALA A 1 193 ? -4.444 -2.245 12.654 1.00 80.12 193 ALA A N 1
ATOM 1530 C CA . ALA A 1 193 ? -4.835 -3.299 11.726 1.00 80.12 193 ALA A CA 1
ATOM 1531 C C . ALA A 1 193 ? -5.555 -2.775 10.470 1.00 80.12 193 ALA A C 1
ATOM 1533 O O . ALA A 1 193 ? -5.459 -3.404 9.421 1.00 80.12 193 ALA A O 1
ATOM 1534 N N . ILE A 1 194 ? -6.272 -1.651 10.557 1.00 79.06 194 ILE A N 1
ATOM 1535 C CA . ILE A 1 194 ? -7.110 -1.153 9.458 1.00 79.06 194 ILE A CA 1
ATOM 1536 C C . ILE A 1 194 ? -6.500 0.069 8.767 1.00 79.06 194 ILE A C 1
ATOM 1538 O O . ILE A 1 194 ? -6.462 0.086 7.541 1.00 79.06 194 ILE A O 1
ATOM 1542 N N . GLY A 1 195 ? -5.985 1.049 9.512 1.00 77.75 195 GLY A N 1
ATOM 1543 C CA . GLY A 1 195 ? -5.315 2.225 8.944 1.00 77.75 195 GLY A CA 1
ATOM 1544 C C . GLY A 1 195 ? -3.947 1.884 8.345 1.00 77.75 195 GLY A C 1
ATOM 1545 O O . GLY A 1 195 ? -3.687 2.153 7.170 1.00 77.75 195 GLY A O 1
ATOM 1546 N N . ASP A 1 196 ? -3.099 1.188 9.107 1.00 78.44 196 ASP A N 1
ATOM 1547 C CA . ASP A 1 196 ? -1.710 0.957 8.693 1.00 78.44 196 ASP A CA 1
ATOM 1548 C C . ASP A 1 196 ? -1.565 -0.305 7.839 1.00 78.44 196 ASP A C 1
ATOM 1550 O O . ASP A 1 196 ? -0.885 -0.304 6.815 1.00 78.44 196 ASP A O 1
ATOM 1554 N N . ARG A 1 197 ? -2.178 -1.426 8.247 1.00 86.06 197 ARG A N 1
ATOM 1555 C CA . ARG A 1 197 ? -1.915 -2.711 7.570 1.00 86.06 197 ARG A CA 1
ATOM 1556 C C . ARG A 1 197 ? -2.610 -2.826 6.221 1.00 86.06 197 ARG A C 1
ATOM 1558 O O . ARG A 1 197 ? -2.005 -3.355 5.294 1.00 86.06 197 ARG A O 1
ATOM 1565 N N . ILE A 1 198 ? -3.846 -2.342 6.083 1.00 84.88 198 ILE A N 1
ATOM 1566 C CA . ILE A 1 198 ? -4.594 -2.481 4.821 1.00 84.88 198 ILE A CA 1
ATOM 1567 C C . ILE A 1 198 ? -3.934 -1.672 3.705 1.00 84.88 198 ILE A C 1
ATOM 1569 O O . ILE A 1 198 ? -3.796 -2.185 2.594 1.00 84.88 198 ILE A O 1
ATOM 1573 N N . SER A 1 199 ? -3.471 -0.456 4.005 1.00 86.31 199 SER A N 1
ATOM 1574 C CA . SER A 1 199 ? -2.774 0.389 3.030 1.00 86.31 199 SER A CA 1
ATOM 1575 C C . SER A 1 199 ? -1.509 -0.294 2.498 1.00 86.31 199 SER A C 1
ATOM 1577 O O . SER A 1 199 ? -1.322 -0.389 1.283 1.00 86.31 199 SER A O 1
ATOM 1579 N N . VAL A 1 200 ? -0.698 -0.875 3.388 1.00 89.62 200 VAL A N 1
ATOM 1580 C CA . VAL A 1 200 ? 0.513 -1.629 3.025 1.00 89.62 200 VAL A CA 1
ATOM 1581 C C . VAL A 1 200 ? 0.181 -2.899 2.239 1.00 89.62 200 VAL A C 1
ATOM 1583 O O . VAL A 1 200 ? 0.835 -3.191 1.242 1.00 89.62 200 VAL A O 1
ATOM 1586 N N . ILE A 1 201 ? -0.852 -3.652 2.628 1.00 89.81 201 ILE A N 1
ATOM 1587 C CA . ILE A 1 201 ? -1.275 -4.862 1.903 1.00 89.81 201 ILE A CA 1
ATOM 1588 C C . ILE A 1 201 ? -1.741 -4.510 0.482 1.00 89.81 201 ILE A C 1
ATOM 1590 O O . ILE A 1 201 ? -1.369 -5.186 -0.481 1.00 89.81 201 ILE A O 1
ATOM 1594 N N . MET A 1 202 ? -2.518 -3.436 0.319 1.00 89.50 202 MET A N 1
ATOM 1595 C CA . MET A 1 202 ? -2.957 -2.975 -1.001 1.00 89.50 202 MET A CA 1
ATOM 1596 C C . MET A 1 202 ? -1.785 -2.494 -1.857 1.00 89.50 202 MET A C 1
ATOM 1598 O O . MET A 1 202 ? -1.684 -2.876 -3.020 1.00 89.50 202 MET A O 1
ATOM 1602 N N . GLN A 1 203 ? -0.866 -1.722 -1.281 1.00 92.06 203 GLN A N 1
ATOM 1603 C CA . GLN A 1 203 ? 0.333 -1.265 -1.981 1.00 92.06 203 GLN A CA 1
ATOM 1604 C C . GLN A 1 203 ? 1.211 -2.444 -2.426 1.00 92.06 203 GLN A C 1
ATOM 1606 O O . GLN A 1 203 ? 1.594 -2.520 -3.593 1.00 92.06 203 GLN A O 1
ATOM 1611 N N . ASN A 1 204 ? 1.474 -3.401 -1.531 1.00 93.06 204 ASN A N 1
ATOM 1612 C CA . ASN A 1 204 ? 2.290 -4.581 -1.825 1.00 93.06 204 ASN A CA 1
ATOM 1613 C C . ASN A 1 204 ? 1.635 -5.504 -2.854 1.00 93.06 204 ASN A C 1
ATOM 1615 O O . ASN A 1 204 ? 2.326 -6.063 -3.702 1.00 93.06 204 ASN A O 1
ATOM 1619 N N . SER A 1 205 ? 0.312 -5.661 -2.812 1.00 93.19 205 SER A N 1
ATOM 1620 C CA . SER A 1 205 ? -0.396 -6.462 -3.815 1.00 93.19 205 SER A CA 1
ATOM 1621 C C . SER A 1 205 ? -0.355 -5.805 -5.196 1.00 93.19 205 SER A C 1
ATOM 1623 O O . SER A 1 205 ? -0.056 -6.489 -6.172 1.00 93.19 205 SER A O 1
ATOM 1625 N N . ALA A 1 206 ? -0.550 -4.485 -5.288 1.00 93.38 206 ALA A N 1
ATOM 1626 C CA . ALA A 1 206 ? -0.392 -3.745 -6.540 1.00 93.38 206 ALA A CA 1
ATOM 1627 C C . ALA A 1 206 ? 1.043 -3.834 -7.084 1.00 93.38 206 ALA A C 1
ATOM 1629 O O . ALA A 1 206 ? 1.236 -4.131 -8.264 1.00 93.38 206 ALA A O 1
ATOM 1630 N N . LEU A 1 207 ? 2.044 -3.649 -6.215 1.00 94.31 207 LEU A N 1
ATOM 1631 C CA . LEU A 1 207 ? 3.457 -3.808 -6.557 1.00 94.31 207 LEU A CA 1
ATOM 1632 C C . LEU A 1 207 ? 3.744 -5.215 -7.091 1.00 94.31 207 LEU A C 1
ATOM 1634 O O . LEU A 1 207 ? 4.361 -5.356 -8.143 1.00 94.31 207 LEU A O 1
ATOM 1638 N N . MET A 1 208 ? 3.266 -6.253 -6.402 1.00 92.38 208 MET A N 1
ATOM 1639 C CA . MET A 1 208 ? 3.473 -7.640 -6.810 1.00 92.38 208 MET A CA 1
ATOM 1640 C C . MET A 1 208 ? 2.822 -7.937 -8.163 1.00 92.38 208 MET A C 1
ATOM 1642 O O . MET A 1 208 ? 3.469 -8.517 -9.030 1.00 92.38 208 MET A O 1
ATOM 1646 N N . ILE A 1 209 ? 1.582 -7.489 -8.388 1.00 93.38 209 ILE A N 1
ATOM 1647 C CA . ILE A 1 209 ? 0.891 -7.664 -9.674 1.00 93.38 209 ILE A CA 1
ATOM 1648 C C . ILE A 1 209 ? 1.666 -6.970 -10.796 1.00 93.38 209 ILE A C 1
ATOM 1650 O O . ILE A 1 209 ? 1.913 -7.579 -11.839 1.00 93.38 209 ILE A O 1
ATOM 1654 N N . PHE A 1 210 ? 2.079 -5.719 -10.587 1.00 93.12 210 PHE A N 1
ATOM 1655 C CA . PHE A 1 210 ? 2.803 -4.956 -11.598 1.00 93.12 210 PHE A CA 1
ATOM 1656 C C . PHE A 1 210 ? 4.176 -5.572 -11.896 1.00 93.12 210 PHE A C 1
ATOM 1658 O O . PHE A 1 210 ? 4.518 -5.769 -13.060 1.00 93.12 210 PHE A O 1
ATOM 1665 N N . ALA A 1 211 ? 4.939 -5.940 -10.863 1.00 90.69 211 ALA A N 1
ATOM 1666 C CA . ALA A 1 211 ? 6.256 -6.554 -11.003 1.00 90.69 211 ALA A CA 1
ATOM 1667 C C . ALA A 1 211 ? 6.189 -7.928 -11.683 1.00 90.69 211 ALA A C 1
ATOM 1669 O O . ALA A 1 211 ? 6.968 -8.191 -12.598 1.00 90.69 211 ALA A O 1
ATOM 1670 N N . CYS A 1 212 ? 5.236 -8.785 -11.299 1.00 90.75 212 CYS A N 1
ATOM 1671 C CA . CYS A 1 212 ? 5.024 -10.069 -11.966 1.00 90.75 212 CYS A CA 1
ATOM 1672 C C . CYS A 1 212 ? 4.653 -9.867 -13.436 1.00 90.75 212 CYS A C 1
ATOM 1674 O O . CYS A 1 212 ? 5.260 -10.485 -14.308 1.00 90.75 212 CYS A O 1
ATOM 1676 N N . THR A 1 213 ? 3.701 -8.976 -13.723 1.00 91.44 213 THR A N 1
ATOM 1677 C CA . THR A 1 213 ? 3.259 -8.701 -15.097 1.00 91.44 213 THR A CA 1
ATOM 1678 C C . THR A 1 213 ? 4.417 -8.185 -15.953 1.00 91.44 213 THR A C 1
ATOM 1680 O O . THR A 1 213 ? 4.668 -8.720 -17.029 1.00 91.44 213 THR A O 1
ATOM 1683 N N . ALA A 1 214 ? 5.179 -7.207 -15.456 1.00 89.88 214 ALA A N 1
ATOM 1684 C CA . ALA A 1 214 ? 6.354 -6.682 -16.145 1.00 89.88 214 ALA A CA 1
ATOM 1685 C C . ALA A 1 214 ? 7.435 -7.759 -16.357 1.00 89.88 214 ALA A C 1
ATOM 1687 O O . ALA A 1 214 ? 7.995 -7.858 -17.446 1.00 89.88 214 ALA A O 1
ATOM 1688 N N . GLY A 1 215 ? 7.690 -8.604 -15.354 1.00 88.81 215 GLY A N 1
ATOM 1689 C CA . GLY A 1 215 ? 8.661 -9.697 -15.446 1.00 88.81 215 GLY A CA 1
ATOM 1690 C C . GLY A 1 215 ? 8.295 -10.740 -16.505 1.00 88.81 215 GLY A C 1
ATOM 1691 O O . GLY A 1 215 ? 9.154 -11.139 -17.290 1.00 88.81 215 GLY A O 1
ATOM 1692 N N . PHE A 1 216 ? 7.021 -11.139 -16.575 1.00 90.94 216 PHE A N 1
ATOM 1693 C CA . PHE A 1 216 ? 6.539 -12.076 -17.596 1.00 90.94 216 PHE A CA 1
ATOM 1694 C C . PHE A 1 216 ? 6.566 -11.488 -19.011 1.00 90.94 216 PHE A C 1
ATOM 1696 O O . PHE A 1 216 ? 6.832 -12.230 -19.954 1.00 90.94 216 PHE A O 1
ATOM 1703 N N . ILE A 1 217 ? 6.307 -10.183 -19.161 1.00 91.94 217 ILE A N 1
ATOM 1704 C CA . ILE A 1 217 ? 6.345 -9.497 -20.463 1.00 91.94 217 ILE A CA 1
ATOM 1705 C C . ILE A 1 217 ? 7.777 -9.387 -20.996 1.00 91.94 217 ILE A C 1
ATOM 1707 O O . ILE A 1 217 ? 7.984 -9.575 -22.191 1.00 91.94 217 ILE A O 1
ATOM 1711 N N . LEU A 1 218 ? 8.751 -9.072 -20.136 1.00 86.56 218 LEU A N 1
ATOM 1712 C CA . LEU A 1 218 ? 10.143 -8.888 -20.551 1.00 86.56 218 LEU A CA 1
ATOM 1713 C C . LEU A 1 218 ? 10.803 -10.220 -20.923 1.00 86.56 218 LEU A C 1
ATOM 1715 O O . LEU A 1 218 ? 11.229 -10.393 -22.057 1.00 86.56 218 LEU A O 1
ATOM 1719 N N . GLU A 1 219 ? 10.878 -11.165 -19.983 1.00 89.94 219 GLU A N 1
ATOM 1720 C CA . GLU A 1 219 ? 11.559 -12.448 -20.188 1.00 89.94 219 GLU A CA 1
ATOM 1721 C C . GLU A 1 219 ? 10.860 -13.561 -19.399 1.00 89.94 219 GLU A C 1
ATOM 1723 O O . GLU A 1 219 ? 11.208 -13.877 -18.255 1.00 89.94 219 GLU A O 1
ATOM 1728 N N . TRP A 1 220 ? 9.882 -14.214 -20.031 1.00 92.44 220 TRP A N 1
ATOM 1729 C CA . TRP A 1 220 ? 9.068 -15.262 -19.401 1.00 92.44 220 TRP A CA 1
ATOM 1730 C C . TRP A 1 220 ? 9.895 -16.440 -18.856 1.00 92.44 220 TRP A C 1
ATOM 1732 O O . TRP A 1 220 ? 9.513 -17.061 -17.863 1.00 92.44 220 TRP A O 1
ATOM 1742 N N . ARG A 1 221 ? 11.056 -16.734 -19.458 1.00 92.12 221 ARG A N 1
ATOM 1743 C CA . ARG A 1 221 ? 11.956 -17.808 -19.006 1.00 92.12 221 ARG A CA 1
ATOM 1744 C C . ARG A 1 221 ? 12.627 -17.470 -17.675 1.00 92.12 221 ARG A C 1
ATOM 1746 O O . ARG A 1 221 ? 12.673 -18.323 -16.794 1.00 92.12 221 ARG A O 1
ATOM 1753 N N . LEU A 1 222 ? 13.120 -16.238 -17.516 1.00 88.12 222 LEU A N 1
ATOM 1754 C CA . LEU A 1 222 ? 13.735 -15.777 -16.265 1.00 88.12 222 LEU A CA 1
ATOM 1755 C C . LEU A 1 222 ? 12.685 -15.611 -15.161 1.00 88.12 222 LEU A C 1
ATOM 1757 O O . LEU A 1 222 ? 12.939 -15.978 -14.014 1.00 88.12 222 LEU A O 1
ATOM 1761 N N . ALA A 1 223 ? 11.486 -15.142 -15.513 1.00 89.31 223 ALA A N 1
ATOM 1762 C CA . ALA A 1 223 ? 10.371 -15.023 -14.579 1.00 89.31 223 ALA A CA 1
ATOM 1763 C C . ALA A 1 223 ? 9.983 -16.377 -13.957 1.00 89.31 223 ALA A C 1
ATOM 1765 O O . ALA A 1 223 ? 9.837 -16.469 -12.739 1.00 89.31 223 ALA A O 1
ATOM 1766 N N . LEU A 1 224 ? 9.885 -17.448 -14.758 1.00 89.19 224 LEU A N 1
ATOM 1767 C CA . LEU A 1 224 ? 9.576 -18.792 -14.249 1.00 89.19 224 LEU A CA 1
ATOM 1768 C C . LEU A 1 224 ? 10.632 -19.311 -13.266 1.00 89.19 224 LEU A C 1
ATOM 1770 O O . LEU A 1 224 ? 10.281 -19.921 -12.257 1.00 89.19 224 LEU A O 1
ATOM 1774 N N . VAL A 1 225 ? 11.913 -19.039 -13.529 1.00 93.12 225 VAL A N 1
ATOM 1775 C CA . VAL A 1 225 ? 13.002 -19.419 -12.615 1.00 93.12 225 VAL A CA 1
ATOM 1776 C C . VAL A 1 225 ? 12.875 -18.672 -11.287 1.00 93.12 225 VAL A C 1
ATOM 1778 O O . VAL A 1 225 ? 12.959 -19.293 -10.231 1.00 93.12 225 VAL A O 1
ATOM 1781 N N . LEU A 1 226 ? 12.606 -17.363 -11.315 1.00 88.56 226 LEU A N 1
ATOM 1782 C CA . LEU A 1 226 ? 12.404 -16.571 -10.097 1.00 88.56 226 LEU A CA 1
ATOM 1783 C C . LEU A 1 226 ? 11.210 -17.069 -9.273 1.00 88.56 226 LEU A C 1
ATOM 1785 O O . LEU A 1 226 ? 11.322 -17.200 -8.055 1.00 88.56 226 LEU A O 1
ATOM 1789 N N . VAL A 1 227 ? 10.094 -17.406 -9.928 1.00 88.00 227 VAL A N 1
ATOM 1790 C CA . VAL A 1 227 ? 8.912 -17.972 -9.256 1.00 88.00 227 VAL A CA 1
ATOM 1791 C C . VAL A 1 227 ? 9.226 -19.329 -8.620 1.00 88.00 227 VAL A C 1
ATOM 1793 O O . VAL A 1 227 ? 8.776 -19.593 -7.507 1.00 88.00 227 VAL A O 1
ATOM 1796 N N . ALA A 1 228 ? 10.033 -20.172 -9.271 1.00 90.88 228 ALA A N 1
ATOM 1797 C CA . ALA A 1 228 ? 10.447 -21.460 -8.712 1.00 90.88 228 ALA A CA 1
ATOM 1798 C C . ALA A 1 228 ? 11.384 -21.318 -7.496 1.00 90.88 228 ALA A C 1
ATOM 1800 O O . ALA A 1 228 ? 11.331 -22.140 -6.583 1.00 90.88 228 ALA A O 1
ATOM 1801 N N . VAL A 1 229 ? 12.220 -20.274 -7.456 1.00 92.31 229 VAL A N 1
ATOM 1802 C CA . VAL A 1 229 ? 13.149 -20.007 -6.341 1.00 92.31 229 VAL A CA 1
ATOM 1803 C C . VAL A 1 229 ? 12.459 -19.306 -5.165 1.00 92.31 229 VAL A C 1
ATOM 1805 O O . VAL A 1 229 ? 12.856 -19.500 -4.016 1.00 92.31 229 VAL A O 1
ATOM 1808 N N . PHE A 1 230 ? 11.389 -18.549 -5.418 1.00 90.44 230 PHE A N 1
ATOM 1809 C CA . PHE A 1 230 ? 10.622 -17.834 -4.395 1.00 90.44 230 PHE A CA 1
ATOM 1810 C C . PHE A 1 230 ? 10.264 -18.667 -3.140 1.00 90.44 230 PHE A C 1
ATOM 1812 O O . PHE A 1 230 ? 10.575 -18.212 -2.038 1.00 90.44 230 PHE A O 1
ATOM 1819 N N . PRO A 1 231 ? 9.692 -19.889 -3.230 1.00 90.75 231 PRO A N 1
ATOM 1820 C CA . PRO A 1 231 ? 9.374 -20.691 -2.043 1.00 90.75 231 PRO A CA 1
ATOM 1821 C C . PRO A 1 231 ? 10.608 -21.118 -1.237 1.00 90.75 231 PRO A C 1
ATOM 1823 O O . PRO A 1 231 ? 10.519 -21.244 -0.019 1.00 90.75 231 PRO A O 1
ATOM 1826 N N . ILE A 1 232 ? 11.761 -21.309 -1.887 1.00 93.12 232 ILE A N 1
ATOM 1827 C CA . ILE A 1 232 ? 13.018 -21.661 -1.210 1.00 93.12 232 ILE A CA 1
ATOM 1828 C C . ILE A 1 232 ? 13.492 -20.481 -0.357 1.00 93.12 232 ILE A C 1
ATOM 1830 O O . ILE A 1 232 ? 13.892 -20.669 0.789 1.00 93.12 232 ILE A O 1
ATOM 1834 N N . VAL A 1 233 ? 13.391 -19.260 -0.891 1.00 91.19 233 VAL A N 1
ATOM 1835 C CA . VAL A 1 233 ? 13.720 -18.032 -0.152 1.00 91.19 233 VAL A CA 1
ATOM 1836 C C . VAL A 1 233 ? 12.792 -17.867 1.049 1.00 91.19 233 VAL A C 1
ATOM 1838 O O . VAL A 1 233 ? 13.267 -17.614 2.151 1.00 91.19 233 VAL A O 1
ATOM 1841 N N . VAL A 1 234 ? 11.486 -18.078 0.865 1.00 91.44 234 VAL A N 1
ATOM 1842 C CA . VAL A 1 234 ? 10.517 -18.006 1.969 1.00 91.44 234 VAL A CA 1
ATOM 1843 C C . VAL A 1 234 ? 10.838 -19.044 3.048 1.00 91.44 234 VAL A C 1
ATOM 1845 O O . VAL A 1 234 ? 10.904 -18.695 4.225 1.00 91.44 234 VAL A O 1
ATOM 1848 N N . ALA A 1 235 ? 11.113 -20.296 2.671 1.00 92.12 235 ALA A N 1
ATOM 1849 C CA . ALA A 1 235 ? 11.497 -21.338 3.622 1.00 92.12 235 ALA A CA 1
ATOM 1850 C C . ALA A 1 235 ? 12.764 -20.963 4.409 1.00 92.12 235 ALA A C 1
ATOM 1852 O O . ALA A 1 235 ? 12.796 -21.126 5.625 1.00 92.12 235 ALA A O 1
ATOM 1853 N N . ALA A 1 236 ? 13.772 -20.396 3.738 1.00 92.19 236 ALA A N 1
ATOM 1854 C CA . ALA A 1 236 ? 14.983 -19.916 4.393 1.00 92.19 236 ALA A CA 1
ATOM 1855 C C . ALA A 1 236 ? 14.690 -18.789 5.398 1.00 92.19 236 ALA A C 1
ATOM 1857 O O . ALA A 1 236 ? 15.196 -18.839 6.513 1.00 92.19 236 ALA A O 1
ATOM 1858 N N . THR A 1 237 ? 13.835 -17.820 5.049 1.00 92.12 237 THR A N 1
ATOM 1859 C CA . THR A 1 237 ? 13.473 -16.725 5.971 1.00 92.12 237 THR A CA 1
ATOM 1860 C C . THR A 1 237 ? 12.686 -17.187 7.193 1.00 92.12 237 THR A C 1
ATOM 1862 O O . THR A 1 237 ? 12.796 -16.570 8.240 1.00 92.12 237 THR A O 1
ATOM 1865 N N . VAL A 1 238 ? 11.896 -18.257 7.074 1.00 92.75 238 VAL A N 1
ATOM 1866 C CA . VAL A 1 238 ? 11.141 -18.830 8.202 1.00 92.75 238 VAL A CA 1
ATOM 1867 C C . VAL A 1 238 ? 12.046 -19.652 9.128 1.00 92.75 238 VAL A C 1
ATOM 1869 O O . VAL A 1 238 ? 11.727 -19.827 10.300 1.00 92.75 238 VAL A O 1
ATOM 1872 N N . LEU A 1 239 ? 13.161 -20.170 8.605 1.00 89.31 239 LEU A N 1
ATOM 1873 C CA . LEU A 1 239 ? 14.163 -20.924 9.364 1.00 89.31 239 LEU A CA 1
ATOM 1874 C C . LEU A 1 239 ? 15.164 -20.030 10.119 1.00 89.31 239 LEU A C 1
ATOM 1876 O O . LEU A 1 239 ? 15.864 -20.547 10.990 1.00 89.31 239 LEU A O 1
ATOM 1880 N N . GLN A 1 240 ? 15.265 -18.743 9.767 1.00 70.69 240 GLN A N 1
ATOM 1881 C CA . GLN A 1 240 ? 16.099 -17.745 10.454 1.00 70.69 240 GLN A CA 1
ATOM 1882 C C . GLN A 1 240 ? 15.383 -17.139 11.661 1.00 70.69 240 GLN A C 1
ATOM 1884 O O . GLN A 1 240 ? 16.086 -16.900 12.668 1.00 70.69 240 GLN A O 1
#

Organism: NCBI:txid210225

InterPro domains:
  IPR011527 ABC transporter type 1, transmembrane domain [PF00664] (80-238)
  IPR011527 ABC transporter type 1, transmembrane domain [PS50929] (78-240)
  IPR036640 ABC transporter type 1, transmembrane domain superfamily [G3DSA:1.20.1560.10] (49-240)
  IPR036640 ABC transporter type 1, transmembrane domain superfamily [SSF90123] (65-239)

Radius of gyration: 31.39 Å; chains: 1; bounding box: 77×55×98 Å

pLDDT: mean 76.26, std 19.9, range [32.22, 95.5]

Foldseek 3Di:
DDDDDDDDDDDDDDDDDDDDDDPPDDDDDDDDDDDPDDDPPVPCPVVVVVVVVVVVVVVVVVVVVLVVLLVVLVVLVVVLLVLLLVLLVLVLVLVVLVVVLVVLVPDPDPVVNVVVVVVSVVVNVVSVVVNVVSVVSSLVSLLVSLVVSLVVQLVVLVVVVVPDDPVVCVDPCNPPVNSVVVSVVVSVVSSCVRSPVVSVVSNVVSNVVNNLVVCCVPDVVVSVVCVVCVVVVVVVVVVD

Secondary structure (DSSP, 8-state):
----------------------S------------------TTSHHHHHHHHHHHHHHHHHHHHHHHHHTGGGHHHHHHHHHHHHHHHHHHHHHHHHHHHHHHHHT-S-HHHHHHHHHHHHHHHHHHHHHHHHHHHHHHHHHHHHHHHHHHHHHHHHHHHHHTS-HHHHSSGGG-HHHHHHHHHHHHHHHHIIIIIHHHHHHHHHHHHHHHHHHHHHH-HHHHHHHHHHHHHHHHHHHH-

Sequence (240 aa):
PSSARNSVSSPIIGRNSSYGRSPYSRRLSDFSNSDFSLSIDAYSSYNYNRTERIAFKDQASSFWRLVKMNAPEWRFALLGSVGSIVCGCLSALFAYVLSAVMSVYYSRDGSYMKREIGKYCFLLIGLSSSALLFNTIQHMFWDIVGENLTKRVREKMLEAVLRNEVAWFDEEENSSARVAARLTMDANNVRSAIGDRISVIMQNSALMIFACTAGFILEWRLALVLVAVFPIVVAATVLQ